Protein AF-A0A1R2B0T7-F1 (afdb_monomer_lite)

Structure (mmCIF, N/CA/C/O backbone):
data_AF-A0A1R2B0T7-F1
#
_entry.id   AF-A0A1R2B0T7-F1
#
loop_
_atom_site.group_PDB
_atom_site.id
_atom_site.type_symbol
_atom_site.label_atom_id
_atom_site.label_alt_id
_atom_site.label_comp_id
_atom_site.label_asym_id
_atom_site.label_entity_id
_atom_site.label_seq_id
_atom_site.pdbx_PDB_ins_code
_atom_site.Cartn_x
_atom_site.Cartn_y
_atom_site.Cartn_z
_atom_site.occupancy
_atom_site.B_iso_or_equiv
_atom_site.auth_seq_id
_atom_site.auth_comp_id
_atom_site.auth_asym_id
_atom_site.auth_atom_id
_atom_site.pdbx_PDB_model_num
ATOM 1 N N . MET A 1 1 ? -15.884 -32.327 24.398 1.00 43.50 1 MET A N 1
ATOM 2 C CA . MET A 1 1 ? -16.620 -33.342 23.608 1.00 43.50 1 MET A CA 1
ATOM 3 C C . MET A 1 1 ? -18.001 -33.661 24.183 1.00 43.50 1 MET A C 1
ATOM 5 O O . MET A 1 1 ? -18.956 -33.651 23.421 1.00 43.50 1 MET A O 1
ATOM 9 N N . GLU A 1 2 ? -18.164 -33.866 25.495 1.00 47.75 2 GLU A N 1
ATOM 10 C CA . GLU A 1 2 ? -19.485 -34.188 26.084 1.00 47.75 2 GLU A CA 1
ATOM 11 C C . GLU A 1 2 ? -20.527 -33.062 25.998 1.00 47.75 2 GLU A C 1
ATOM 13 O O . GLU A 1 2 ? -21.686 -33.320 25.684 1.00 47.75 2 GLU A O 1
ATOM 18 N N . LYS A 1 3 ? -20.112 -31.795 26.145 1.00 53.41 3 LYS A N 1
ATOM 19 C CA . LYS A 1 3 ? -21.004 -30.638 25.926 1.00 53.41 3 LYS A CA 1
ATOM 20 C C . LYS A 1 3 ? -21.532 -30.549 24.485 1.00 53.41 3 LYS A C 1
ATOM 22 O O . LYS A 1 3 ? -22.645 -30.084 24.274 1.00 53.41 3 LYS A O 1
ATOM 27 N N . LEU A 1 4 ? -20.767 -31.052 23.511 1.00 41.03 4 LEU A N 1
ATOM 28 C CA . LEU A 1 4 ? -21.155 -31.080 22.097 1.00 41.03 4 LEU A CA 1
ATOM 29 C C . LEU A 1 4 ? -22.198 -32.179 21.825 1.00 41.03 4 LEU A C 1
ATOM 31 O O . LEU A 1 4 ? -23.171 -31.940 21.121 1.00 41.03 4 LEU A O 1
ATOM 35 N N . LYS A 1 5 ? -22.052 -33.357 22.452 1.00 52.78 5 LYS A N 1
ATOM 36 C CA . LYS A 1 5 ? -23.050 -34.441 22.372 1.00 52.78 5 LYS A CA 1
ATOM 37 C C . LYS A 1 5 ? -24.369 -34.070 23.059 1.00 52.78 5 LYS A C 1
ATOM 39 O O . LYS A 1 5 ? -25.431 -34.369 22.527 1.00 52.78 5 LYS A O 1
ATOM 44 N N . SER A 1 6 ? -24.303 -33.373 24.196 1.00 57.03 6 SER A N 1
ATOM 45 C CA . SER A 1 6 ? -25.485 -32.869 24.914 1.00 57.03 6 SER A CA 1
ATOM 46 C C . SER A 1 6 ? -26.277 -31.839 24.094 1.00 57.03 6 SER A C 1
ATOM 48 O O . SER A 1 6 ? -27.506 -31.887 24.066 1.00 57.03 6 SER A O 1
ATOM 50 N N . PHE A 1 7 ? -25.578 -30.955 23.373 1.00 63.66 7 PHE A N 1
ATOM 51 C CA . PHE A 1 7 ? -26.200 -29.973 22.484 1.00 63.66 7 PHE A CA 1
ATOM 52 C C . PHE A 1 7 ? -26.881 -30.637 21.274 1.00 63.66 7 PHE A C 1
ATOM 54 O O . PHE A 1 7 ? -28.026 -30.320 20.966 1.00 63.66 7 PHE A O 1
ATOM 61 N N . ILE A 1 8 ? -26.226 -31.624 20.650 1.00 60.56 8 ILE A N 1
ATOM 62 C CA . ILE A 1 8 ? -26.782 -32.375 19.509 1.00 60.56 8 ILE A CA 1
ATOM 63 C C . ILE A 1 8 ? -27.989 -33.236 19.930 1.00 60.56 8 ILE A C 1
ATOM 65 O O . ILE A 1 8 ? -28.971 -33.312 19.196 1.00 60.56 8 ILE A O 1
ATOM 69 N N . GLY A 1 9 ? -27.963 -33.830 21.130 1.00 56.66 9 GLY A N 1
ATOM 70 C CA . GLY A 1 9 ? -29.071 -34.642 21.649 1.00 56.66 9 GLY A CA 1
ATOM 71 C C . GLY A 1 9 ? -30.348 -33.846 21.941 1.00 56.66 9 GLY A C 1
ATOM 72 O O . GLY A 1 9 ? -31.443 -34.343 21.695 1.00 56.66 9 GLY A O 1
ATOM 73 N N . LYS A 1 10 ? -30.225 -32.592 22.404 1.00 56.16 10 LYS A N 1
ATOM 74 C CA . LYS A 1 10 ? -31.383 -31.705 22.621 1.00 56.16 10 LYS A CA 1
ATOM 75 C C . LYS A 1 10 ? -32.049 -31.270 21.317 1.00 56.16 10 LYS A C 1
ATOM 77 O O . LYS A 1 10 ? -33.268 -31.216 21.263 1.00 56.16 10 LYS A O 1
ATOM 82 N N . ILE A 1 11 ? -31.263 -31.029 20.268 1.00 52.81 11 ILE A N 1
ATOM 83 C CA . ILE A 1 11 ? -31.788 -30.637 18.951 1.00 52.81 11 ILE A CA 1
ATOM 84 C C . ILE A 1 11 ? -32.603 -31.773 18.316 1.00 52.81 11 ILE A C 1
ATOM 86 O O . ILE A 1 11 ? -33.582 -31.508 17.630 1.00 52.81 11 ILE A O 1
ATOM 90 N N . PHE A 1 12 ? -32.234 -33.034 18.558 1.00 42.44 12 PHE A N 1
ATOM 91 C CA . PHE A 1 12 ? -32.913 -34.187 17.956 1.00 42.44 12 PHE A CA 1
ATOM 92 C C . PHE A 1 12 ? -34.218 -34.589 18.662 1.00 42.44 12 PHE A C 1
ATOM 94 O O . PHE A 1 12 ? -35.105 -35.149 18.022 1.00 42.44 12 PHE A O 1
ATOM 101 N N . LEU A 1 13 ? -34.347 -34.313 19.965 1.00 45.34 13 LEU A N 1
ATOM 102 C CA . LEU A 1 13 ? -35.525 -34.697 20.756 1.00 45.34 13 LEU A CA 1
ATOM 103 C C . LEU A 1 13 ? -36.725 -33.755 20.574 1.00 45.34 13 LEU A C 1
ATOM 105 O O . LEU A 1 13 ? -37.857 -34.207 20.717 1.00 45.34 13 LEU A O 1
ATOM 109 N N . ASP A 1 14 ? -36.507 -32.497 20.183 1.00 49.03 14 ASP A N 1
ATOM 110 C CA . ASP A 1 14 ? -37.601 -31.559 19.866 1.00 49.03 14 ASP A CA 1
ATOM 111 C C . ASP A 1 14 ? -38.293 -31.866 18.518 1.00 49.03 14 ASP A C 1
ATOM 113 O O . ASP A 1 14 ? -39.354 -31.319 18.226 1.00 49.03 14 ASP A O 1
ATOM 117 N N . TYR A 1 15 ? -37.733 -32.766 17.698 1.00 46.03 15 TYR A N 1
ATOM 118 C CA . TYR A 1 15 ? -38.240 -33.088 16.356 1.00 46.03 15 TYR A CA 1
ATOM 119 C C . TYR A 1 15 ? -39.232 -34.265 16.295 1.00 46.03 15 TYR A C 1
ATOM 121 O O . TYR A 1 15 ? -39.826 -34.486 15.240 1.00 46.03 15 TYR A O 1
ATOM 129 N N . THR A 1 16 ? -39.429 -35.041 17.369 1.00 38.50 16 THR A N 1
ATOM 130 C CA . THR A 1 16 ? -40.136 -36.342 17.291 1.00 38.50 16 THR A CA 1
ATOM 131 C C . THR A 1 16 ? -41.496 -36.423 17.993 1.00 38.50 16 THR A C 1
ATOM 133 O O . THR A 1 16 ? -42.073 -37.507 18.054 1.00 38.50 16 THR A O 1
ATOM 136 N N . SER A 1 17 ? -42.075 -35.314 18.463 1.00 35.09 17 SER A N 1
ATOM 137 C CA . SER A 1 17 ? -43.416 -35.317 19.078 1.00 35.09 17 SER A CA 1
ATOM 138 C C . SER A 1 17 ? -44.499 -34.765 18.135 1.00 35.09 17 SER A C 1
ATOM 140 O O . SER A 1 17 ? -44.446 -33.580 17.801 1.00 35.09 17 SER A O 1
ATOM 142 N N . PRO A 1 18 ? -45.525 -35.548 17.741 1.00 46.16 18 PRO A N 1
ATOM 143 C CA . PRO A 1 18 ? -46.623 -35.043 16.922 1.00 46.16 18 PRO A CA 1
ATOM 144 C C . PRO A 1 18 ? -47.841 -34.549 17.740 1.00 46.16 18 PRO A C 1
ATOM 146 O O . PRO A 1 18 ? -48.355 -35.267 18.595 1.00 46.16 18 PRO A O 1
ATOM 149 N N . ASN A 1 19 ? -48.363 -33.383 17.311 1.00 37.94 19 ASN A N 1
ATOM 150 C CA . ASN A 1 19 ? -49.727 -32.802 17.442 1.00 37.94 19 ASN A CA 1
ATOM 151 C C . ASN A 1 19 ? -50.174 -32.057 18.729 1.00 37.94 19 ASN A C 1
ATOM 153 O O . ASN A 1 19 ? -49.695 -32.387 19.809 1.00 37.94 19 ASN A O 1
ATOM 157 N N . PRO A 1 20 ? -51.189 -31.139 18.675 1.00 45.31 20 PRO A N 1
ATOM 158 C CA . PRO A 1 20 ? -51.889 -30.522 17.521 1.00 45.31 20 PRO A CA 1
ATOM 159 C C . PRO A 1 20 ? -52.071 -28.967 17.570 1.00 45.31 20 PRO A C 1
ATOM 161 O O . PRO A 1 20 ? -52.141 -28.346 18.624 1.00 45.31 20 PRO A O 1
ATOM 164 N N . ILE A 1 21 ? -52.219 -28.361 16.381 1.00 47.03 21 ILE A N 1
ATOM 165 C CA . ILE A 1 21 ? -52.961 -27.130 15.992 1.00 47.03 21 ILE A CA 1
ATOM 166 C C . ILE A 1 21 ? -53.070 -25.968 17.021 1.00 47.03 21 ILE A C 1
ATOM 168 O O . ILE A 1 21 ? -53.958 -25.940 17.876 1.00 47.03 21 ILE A O 1
ATOM 172 N N . ARG A 1 22 ? -52.294 -24.890 16.803 1.00 33.19 22 ARG A N 1
ATOM 173 C CA . ARG A 1 22 ? -52.591 -23.514 17.265 1.00 33.19 22 ARG A CA 1
ATOM 174 C C . ARG A 1 22 ? -52.208 -22.482 16.183 1.00 33.19 22 ARG A C 1
ATOM 176 O O . ARG A 1 22 ? -51.271 -22.697 15.431 1.00 33.19 22 ARG A O 1
ATOM 183 N N . LYS A 1 23 ? -53.013 -21.414 16.113 1.00 30.59 23 LYS A N 1
ATOM 184 C CA . LYS A 1 23 ? -53.144 -20.322 15.113 1.00 30.59 23 LYS A CA 1
ATOM 185 C C . LYS A 1 23 ? -51.835 -19.720 14.536 1.00 30.59 23 LYS A C 1
ATOM 187 O O . LYS A 1 23 ? -50.821 -19.737 15.224 1.00 30.59 23 LYS A O 1
ATOM 192 N N . PRO A 1 24 ? -51.875 -19.098 13.332 1.00 40.25 24 PRO A N 1
ATOM 193 C CA . PRO A 1 24 ? -50.693 -18.549 12.665 1.00 40.25 24 PRO A CA 1
ATOM 194 C C . PRO A 1 24 ? -50.242 -17.246 13.339 1.00 40.25 24 PRO A C 1
ATOM 196 O O . PRO A 1 24 ? -50.846 -16.192 13.151 1.00 40.25 24 PRO A O 1
ATOM 199 N N . GLN A 1 25 ? -49.183 -17.315 14.139 1.00 35.09 25 GLN A N 1
ATOM 200 C CA . GLN A 1 25 ? -48.447 -16.149 14.620 1.00 35.09 25 GLN A CA 1
ATOM 201 C C . GLN A 1 25 ? -46.953 -16.413 14.447 1.00 35.09 25 GLN A C 1
ATOM 203 O O . GLN A 1 25 ? -46.412 -17.293 15.104 1.00 35.09 25 GLN A O 1
ATOM 208 N N . ALA A 1 26 ? -46.353 -15.611 13.563 1.00 43.56 26 ALA A N 1
ATOM 209 C CA . ALA A 1 26 ? -44.927 -15.467 13.284 1.00 43.56 26 ALA A CA 1
ATOM 210 C C . ALA A 1 26 ? -44.194 -16.770 12.929 1.00 43.56 26 ALA A C 1
ATOM 212 O O . ALA A 1 26 ? -43.837 -17.564 13.796 1.00 43.56 26 ALA A O 1
ATOM 213 N N . GLU A 1 27 ? -43.918 -16.949 11.634 1.00 42.84 27 GLU A N 1
ATOM 214 C CA . GLU A 1 27 ? -42.888 -17.869 11.155 1.00 42.84 27 GLU A CA 1
ATOM 215 C C . GLU A 1 27 ? -41.623 -17.678 11.998 1.00 42.84 27 GLU A C 1
ATOM 217 O O . GLU A 1 27 ? -40.985 -16.625 12.001 1.00 42.84 27 GLU A O 1
ATOM 222 N N . ALA A 1 28 ? -41.305 -18.692 12.796 1.00 48.31 28 ALA A N 1
ATOM 223 C CA . ALA A 1 28 ? -40.046 -18.770 13.497 1.00 48.31 28 ALA A CA 1
ATOM 224 C C . ALA A 1 28 ? -38.957 -18.950 12.436 1.00 48.31 28 ALA A C 1
ATOM 226 O O . ALA A 1 28 ? -38.714 -20.071 11.988 1.00 48.31 28 ALA A O 1
ATOM 227 N N . ASP A 1 29 ? -38.336 -17.848 12.003 1.00 60.06 29 ASP A N 1
ATOM 228 C CA . ASP A 1 29 ? -37.161 -17.891 11.133 1.00 60.06 29 ASP A CA 1
ATOM 229 C C . ASP A 1 29 ? -36.179 -18.917 11.691 1.00 60.06 29 ASP A C 1
ATOM 231 O O . ASP A 1 29 ? -35.704 -18.780 12.827 1.00 60.06 29 ASP A O 1
ATOM 235 N N . SER A 1 30 ? -35.901 -19.965 10.913 1.00 73.62 30 SER A N 1
ATOM 236 C CA . SER A 1 30 ? -35.006 -21.027 11.361 1.00 73.62 30 SER A CA 1
ATOM 237 C C . SER A 1 30 ? -33.668 -20.421 11.825 1.00 73.62 30 SER A C 1
ATOM 239 O O . SER A 1 30 ? -33.177 -19.458 11.222 1.00 73.62 30 SER A O 1
ATOM 241 N N . PRO A 1 31 ? -33.036 -20.956 12.884 1.00 77.94 31 PRO A N 1
ATOM 242 C CA . PRO A 1 31 ? -31.785 -20.408 13.421 1.00 77.94 31 PRO A CA 1
ATOM 243 C C . PRO A 1 31 ? -30.666 -20.316 12.368 1.00 77.94 31 PRO A C 1
ATOM 245 O O . PRO A 1 31 ? -29.793 -19.456 12.462 1.00 77.94 31 PRO A O 1
ATOM 248 N N . ILE A 1 32 ? -30.730 -21.153 11.329 1.00 76.56 32 ILE A N 1
ATOM 249 C CA . ILE A 1 32 ? -29.817 -21.147 10.180 1.00 76.56 32 ILE A CA 1
ATOM 250 C C . ILE A 1 32 ? -30.000 -19.884 9.326 1.00 76.56 32 ILE A C 1
ATOM 252 O O . ILE A 1 32 ? -29.014 -19.250 8.949 1.00 76.56 32 ILE A O 1
ATOM 256 N N . ILE A 1 33 ? -31.247 -19.482 9.057 1.00 80.88 33 ILE A N 1
ATOM 257 C CA . ILE A 1 33 ? -31.552 -18.275 8.274 1.00 80.88 33 ILE A CA 1
ATOM 258 C C . ILE A 1 33 ? -31.014 -17.038 9.001 1.00 80.88 33 ILE A C 1
ATOM 260 O O . ILE A 1 33 ? -30.329 -16.219 8.388 1.00 80.88 33 ILE A O 1
ATOM 264 N N . ARG A 1 34 ? -31.211 -16.951 10.322 1.00 81.94 34 ARG A N 1
ATOM 265 C CA . ARG A 1 34 ? -30.685 -15.840 11.134 1.00 81.94 34 ARG A CA 1
ATOM 266 C C . ARG A 1 34 ? -29.161 -15.744 11.082 1.00 81.94 34 ARG A C 1
ATOM 268 O O . ARG A 1 34 ? -28.637 -14.661 10.842 1.00 81.94 34 ARG A O 1
ATOM 275 N N . LEU A 1 35 ? -28.464 -16.872 11.229 1.00 84.62 35 LEU A N 1
ATOM 276 C CA . LEU A 1 35 ? -27.002 -16.912 11.155 1.00 84.62 35 LEU A CA 1
ATOM 277 C C . LEU A 1 35 ? -26.486 -16.486 9.771 1.00 84.62 35 LEU A C 1
ATOM 279 O O . LEU A 1 35 ? -25.545 -15.701 9.673 1.00 84.62 35 LEU A O 1
ATOM 283 N N . SER A 1 36 ? -27.122 -16.962 8.695 1.00 86.75 36 SER A N 1
ATOM 284 C CA . SER A 1 36 ? -26.742 -16.583 7.327 1.00 86.75 36 SER A CA 1
ATOM 285 C C . SER A 1 36 ? -26.930 -15.084 7.061 1.00 86.75 36 SER A C 1
ATOM 287 O O . SER A 1 36 ? -26.050 -14.446 6.480 1.00 86.75 36 SER A O 1
ATOM 289 N N . SER A 1 37 ? -28.025 -14.500 7.559 1.00 88.75 37 SER A N 1
ATOM 290 C CA . SER A 1 37 ? -28.297 -13.064 7.466 1.00 88.75 37 SER A CA 1
ATOM 291 C C . SER A 1 37 ? -27.259 -12.238 8.227 1.00 88.75 37 SER A C 1
ATOM 293 O O . SER A 1 37 ? -26.832 -11.186 7.746 1.00 88.75 37 SER A O 1
ATOM 295 N N . GLU A 1 38 ? -26.837 -12.696 9.406 1.00 88.75 38 GLU A N 1
ATOM 296 C CA . GLU A 1 38 ? -25.817 -12.022 10.211 1.00 88.75 38 GLU A CA 1
ATOM 297 C C . GLU A 1 38 ? -24.452 -12.022 9.510 1.00 88.75 38 GLU A C 1
ATOM 299 O O . GLU A 1 38 ? -23.827 -10.967 9.389 1.00 88.75 38 GLU A O 1
ATOM 304 N N . ILE A 1 39 ? -24.028 -13.172 8.972 1.00 91.56 39 ILE A N 1
ATOM 305 C CA . ILE A 1 39 ? -22.771 -13.304 8.221 1.00 91.56 39 ILE A CA 1
ATOM 306 C C . ILE A 1 39 ? -22.785 -12.415 6.972 1.00 91.56 39 ILE A C 1
ATOM 308 O O . ILE A 1 39 ? -21.823 -11.691 6.722 1.00 91.56 39 ILE A O 1
ATOM 312 N N . TYR A 1 40 ? -23.879 -12.417 6.207 1.00 93.69 40 TYR A N 1
ATOM 313 C CA . TYR A 1 40 ? -23.994 -11.574 5.015 1.00 93.69 40 TYR A CA 1
ATOM 314 C C . TYR A 1 40 ? -23.937 -10.077 5.357 1.00 93.69 40 TYR A C 1
ATOM 316 O O . TYR A 1 40 ? -23.245 -9.301 4.690 1.00 93.69 40 TYR A O 1
ATOM 324 N N . THR A 1 41 ? -24.622 -9.672 6.431 1.00 93.75 41 THR A N 1
ATOM 325 C CA . THR A 1 41 ? -24.615 -8.284 6.915 1.00 93.75 41 THR A CA 1
ATOM 326 C C . THR A 1 41 ? -23.217 -7.866 7.359 1.00 93.75 41 THR A C 1
ATOM 328 O O . THR A 1 41 ? -22.752 -6.788 6.993 1.00 93.75 41 THR A O 1
ATOM 331 N N . LEU A 1 42 ? -22.526 -8.734 8.103 1.00 95.19 42 LEU A N 1
ATOM 332 C CA . LEU A 1 42 ? -21.141 -8.531 8.513 1.00 95.19 42 LEU A CA 1
ATOM 333 C C . LEU A 1 42 ? -20.229 -8.309 7.307 1.00 95.19 42 LEU A C 1
ATOM 335 O O . LEU A 1 42 ? -19.548 -7.289 7.260 1.00 95.19 42 LEU A O 1
ATOM 339 N N . ILE A 1 43 ? -20.225 -9.236 6.344 1.00 95.38 43 ILE A N 1
ATOM 340 C CA . ILE A 1 43 ? -19.345 -9.158 5.170 1.00 95.38 43 ILE A CA 1
ATOM 341 C C . ILE A 1 43 ? -19.623 -7.869 4.397 1.00 95.38 43 ILE A C 1
ATOM 343 O O . ILE A 1 43 ? -18.697 -7.138 4.065 1.00 95.38 43 ILE A O 1
ATOM 347 N N . THR A 1 44 ? -20.896 -7.536 4.177 1.00 95.25 44 THR A N 1
ATOM 348 C CA . THR A 1 44 ? -21.277 -6.320 3.446 1.00 95.25 44 THR A CA 1
ATOM 349 C C . THR A 1 44 ? -20.794 -5.048 4.149 1.00 95.25 44 THR A C 1
ATOM 351 O O . THR A 1 44 ? -20.290 -4.136 3.493 1.00 95.25 44 THR A O 1
ATOM 354 N N . LEU A 1 45 ? -20.945 -4.956 5.474 1.00 95.88 45 LEU A N 1
ATOM 355 C CA . LEU A 1 45 ? -20.497 -3.787 6.238 1.00 95.88 45 LEU A CA 1
ATOM 356 C C . LEU A 1 45 ? -18.969 -3.704 6.310 1.00 95.88 45 LEU A C 1
ATOM 358 O O . LEU A 1 45 ? -18.413 -2.624 6.125 1.00 95.88 45 LEU A O 1
ATOM 362 N N . LEU A 1 46 ? -18.299 -4.836 6.525 1.00 96.00 46 LEU A N 1
ATOM 363 C CA . LEU A 1 46 ? -16.843 -4.920 6.534 1.00 96.00 46 LEU A CA 1
ATOM 364 C C . LEU A 1 46 ? -16.257 -4.488 5.188 1.00 96.00 46 LEU A C 1
ATOM 366 O O . LEU A 1 46 ? -15.382 -3.629 5.157 1.00 96.00 46 LEU A O 1
ATOM 370 N N . GLU A 1 47 ? -16.765 -5.022 4.076 1.00 95.81 47 GLU A N 1
ATOM 371 C CA . GLU A 1 47 ? -16.286 -4.669 2.737 1.00 95.81 47 GLU A CA 1
ATOM 372 C C . GLU A 1 47 ? -16.497 -3.184 2.428 1.00 95.81 47 GLU A C 1
ATOM 374 O O . GLU A 1 47 ? -15.613 -2.552 1.856 1.00 95.81 47 GLU A O 1
ATOM 379 N N . LYS A 1 48 ? -17.607 -2.578 2.875 1.00 94.25 48 LYS A N 1
ATOM 380 C CA . LYS A 1 48 ? -17.796 -1.121 2.767 1.00 94.25 48 LYS A CA 1
ATOM 381 C C . LYS A 1 48 ? -16.711 -0.339 3.515 1.00 94.25 48 LYS A C 1
ATOM 383 O O . LYS A 1 48 ? -16.175 0.618 2.956 1.00 94.25 48 LYS A O 1
ATOM 388 N N . CYS A 1 49 ? -16.364 -0.744 4.740 1.00 94.00 49 CYS A N 1
ATOM 389 C CA . CYS A 1 49 ? -15.276 -0.126 5.507 1.00 94.00 49 CYS A CA 1
ATOM 390 C C . CYS A 1 49 ? -13.925 -0.283 4.804 1.00 94.00 49 CYS A C 1
ATOM 392 O O . CYS A 1 49 ? -13.217 0.703 4.600 1.00 94.00 49 CYS A O 1
ATOM 394 N N . LEU A 1 50 ? -13.579 -1.517 4.423 1.00 95.19 50 LEU A N 1
ATOM 395 C CA . LEU A 1 50 ? -12.295 -1.827 3.801 1.00 95.19 50 LEU A CA 1
ATOM 396 C C . LEU A 1 50 ? -12.138 -1.066 2.483 1.00 95.19 50 LEU A C 1
ATOM 398 O O . LEU A 1 50 ? -11.110 -0.429 2.276 1.00 95.19 50 LEU A O 1
ATOM 402 N N . MET A 1 51 ? -13.168 -1.046 1.631 1.00 94.56 51 MET A N 1
ATOM 403 C CA . MET A 1 51 ? -13.145 -0.326 0.354 1.00 94.56 51 MET A CA 1
ATOM 404 C C . MET A 1 51 ? -12.980 1.187 0.525 1.00 94.56 51 MET A C 1
ATOM 406 O O . MET A 1 51 ? -12.214 1.794 -0.224 1.00 94.56 51 MET A O 1
ATOM 410 N N . MET A 1 52 ? -13.641 1.793 1.518 1.00 94.50 52 MET A N 1
ATOM 411 C CA . MET A 1 52 ? -13.469 3.219 1.819 1.00 94.50 52 MET A CA 1
ATOM 412 C C . MET A 1 52 ? -12.007 3.539 2.153 1.00 94.50 52 MET A C 1
ATOM 414 O O . MET A 1 52 ? -11.402 4.410 1.526 1.00 94.50 52 MET A O 1
ATOM 418 N N . GLY A 1 53 ? -11.408 2.787 3.081 1.00 94.69 53 GLY A N 1
ATOM 419 C CA . GLY A 1 53 ? -10.002 2.962 3.447 1.00 94.69 53 GLY A CA 1
ATOM 420 C C . GLY A 1 53 ? -9.041 2.695 2.286 1.00 94.69 53 GLY A C 1
ATOM 421 O O . GLY A 1 53 ? -8.075 3.435 2.089 1.00 94.69 53 GLY A O 1
ATOM 422 N N . LEU A 1 54 ? -9.333 1.683 1.465 1.00 94.81 54 LEU A N 1
ATOM 423 C CA . LEU A 1 54 ? -8.530 1.315 0.299 1.00 94.81 54 LEU A CA 1
ATOM 424 C C . LEU A 1 54 ? -8.485 2.469 -0.715 1.00 94.81 54 LEU A C 1
ATOM 426 O O . LEU A 1 54 ? -7.399 2.864 -1.147 1.00 94.81 54 LEU A O 1
ATOM 430 N N . PHE A 1 55 ? -9.628 3.090 -1.027 1.00 95.38 55 PHE A N 1
ATOM 431 C CA . PHE A 1 55 ? -9.665 4.261 -1.905 1.00 95.38 55 PHE A CA 1
ATOM 432 C C . PHE A 1 55 ? -8.933 5.470 -1.319 1.00 95.38 55 PHE A C 1
ATOM 434 O O . PHE A 1 55 ? -8.190 6.138 -2.041 1.00 95.38 55 PHE A O 1
ATOM 441 N N . GLN A 1 56 ? -9.069 5.737 -0.019 1.00 95.00 56 GLN A N 1
ATOM 442 C CA . GLN A 1 56 ? -8.350 6.833 0.640 1.00 95.00 56 GLN A CA 1
ATOM 443 C C . GLN A 1 56 ? -6.826 6.651 0.547 1.00 95.00 56 GLN A C 1
ATOM 445 O O . GLN A 1 56 ? -6.102 7.595 0.211 1.00 95.00 56 GLN A O 1
ATOM 450 N N . CYS A 1 57 ? -6.336 5.429 0.765 1.00 96.00 57 CYS A N 1
ATOM 451 C CA . CYS A 1 57 ? -4.926 5.082 0.610 1.00 96.00 57 CYS A CA 1
ATOM 452 C C . CYS A 1 57 ? -4.450 5.161 -0.849 1.00 96.00 57 CYS A C 1
ATOM 454 O O . CYS A 1 57 ? -3.385 5.731 -1.103 1.00 96.00 57 CYS A O 1
ATOM 456 N N . ILE A 1 58 ? -5.242 4.682 -1.818 1.00 95.56 58 ILE A N 1
ATOM 457 C CA . ILE A 1 58 ? -4.936 4.841 -3.250 1.00 95.56 58 ILE A CA 1
ATOM 458 C C . ILE A 1 58 ? -4.840 6.324 -3.621 1.00 95.56 58 ILE A C 1
ATOM 460 O O . ILE A 1 58 ? -3.898 6.713 -4.310 1.00 95.56 58 ILE A O 1
ATOM 464 N N . ASN A 1 59 ? -5.757 7.172 -3.147 1.00 94.75 59 ASN A N 1
ATOM 465 C CA . ASN A 1 59 ? -5.688 8.608 -3.415 1.00 94.75 59 ASN A CA 1
ATOM 466 C C . ASN A 1 59 ? -4.387 9.226 -2.870 1.00 94.75 59 ASN A C 1
ATOM 468 O O . ASN A 1 59 ? -3.735 10.003 -3.565 1.00 94.75 59 ASN A O 1
ATOM 472 N N . SER A 1 60 ? -3.964 8.844 -1.662 1.00 94.19 60 SER A N 1
ATOM 473 C CA . SER A 1 60 ? -2.686 9.283 -1.085 1.00 94.19 60 SER A CA 1
ATOM 474 C C . SER A 1 60 ? -1.477 8.809 -1.904 1.00 94.19 60 SER A C 1
ATOM 476 O O . SER A 1 60 ? -0.559 9.590 -2.160 1.00 94.19 60 SER A O 1
ATOM 478 N N . LEU A 1 61 ? -1.492 7.567 -2.396 1.00 96.06 61 LEU A N 1
ATOM 479 C CA . LEU A 1 61 ? -0.444 7.034 -3.271 1.00 96.06 61 LEU A CA 1
ATOM 480 C C . LEU A 1 61 ? -0.371 7.781 -4.612 1.00 96.06 61 LEU A C 1
ATOM 482 O O . LEU A 1 61 ? 0.708 8.206 -5.031 1.00 96.06 61 LEU A O 1
ATOM 486 N N . LEU A 1 62 ? -1.515 7.992 -5.266 1.00 94.94 62 LEU A N 1
ATOM 487 C CA . LEU A 1 62 ? -1.597 8.730 -6.527 1.00 94.94 62 LEU A CA 1
ATOM 488 C C . LEU A 1 62 ? -1.233 10.209 -6.352 1.00 94.94 62 LEU A C 1
ATOM 490 O O . LEU A 1 62 ? -0.623 10.802 -7.240 1.00 94.94 62 LEU A O 1
ATOM 494 N N . TYR A 1 63 ? -1.534 10.808 -5.196 1.00 94.31 63 TYR A N 1
ATOM 495 C CA . TYR A 1 63 ? -1.047 12.144 -4.860 1.00 94.31 63 TYR A CA 1
ATOM 496 C C . TYR A 1 63 ? 0.487 12.193 -4.855 1.00 94.31 63 TYR A C 1
ATOM 498 O O . TYR A 1 63 ? 1.057 13.107 -5.452 1.00 94.31 63 TYR A O 1
ATOM 506 N N . ILE A 1 64 ? 1.162 11.215 -4.236 1.00 94.38 64 ILE A N 1
ATOM 507 C CA . ILE A 1 64 ? 2.635 11.159 -4.195 1.00 94.38 64 ILE A CA 1
ATOM 508 C C . ILE A 1 64 ? 3.233 10.999 -5.592 1.00 94.38 64 ILE A C 1
ATOM 510 O O . ILE A 1 64 ? 4.211 11.673 -5.905 1.00 94.38 64 ILE A O 1
ATOM 514 N N . LEU A 1 65 ? 2.651 10.130 -6.422 1.00 92.94 65 LEU A N 1
ATOM 515 C CA . LEU A 1 65 ? 3.165 9.839 -7.762 1.00 92.94 65 LEU A CA 1
ATOM 516 C C . LEU A 1 65 ? 2.903 10.978 -8.758 1.00 92.94 65 LEU A C 1
ATOM 518 O O . LEU A 1 65 ? 3.788 11.319 -9.539 1.00 92.94 65 LEU A O 1
ATOM 522 N N . CYS A 1 66 ? 1.706 11.571 -8.737 1.00 91.81 66 CYS A N 1
ATOM 523 C CA . CYS A 1 66 ? 1.272 12.507 -9.776 1.00 91.81 66 CYS A CA 1
ATOM 524 C C . CYS A 1 66 ? 1.304 13.969 -9.322 1.00 91.81 66 CYS A C 1
ATOM 526 O O . CYS A 1 66 ? 1.860 14.836 -9.991 1.00 91.81 66 CYS A O 1
ATOM 528 N N . VAL A 1 67 ? 0.692 14.269 -8.178 1.00 92.00 67 VAL A N 1
ATOM 529 C CA . VAL A 1 67 ? 0.399 15.656 -7.787 1.00 92.00 67 VAL A CA 1
ATOM 530 C C . VAL A 1 67 ? 1.576 16.297 -7.057 1.00 92.00 67 VAL A C 1
ATOM 532 O O . VAL A 1 67 ? 1.876 17.463 -7.295 1.00 92.00 67 VAL A O 1
ATOM 535 N N . MET A 1 68 ? 2.264 15.560 -6.184 1.00 92.50 68 MET A N 1
ATOM 536 C CA . MET A 1 68 ? 3.353 16.089 -5.358 1.00 92.50 68 MET A CA 1
ATOM 537 C C . MET A 1 68 ? 4.534 16.646 -6.183 1.00 92.50 68 MET A C 1
ATOM 539 O O . MET A 1 68 ? 4.982 17.756 -5.864 1.00 92.50 68 MET A O 1
ATOM 543 N N . PRO A 1 69 ? 5.010 15.986 -7.262 1.00 91.00 69 PRO A N 1
ATOM 544 C CA . PRO A 1 69 ? 6.059 16.550 -8.112 1.00 91.00 69 PRO A CA 1
ATOM 545 C C . PRO A 1 69 ? 5.611 17.845 -8.804 1.00 91.00 69 PRO A C 1
ATOM 547 O O . PRO A 1 69 ? 6.334 18.840 -8.767 1.00 91.00 69 PRO A O 1
ATOM 550 N N . ILE A 1 70 ? 4.383 17.882 -9.340 1.00 90.75 70 ILE A N 1
ATOM 551 C CA . ILE A 1 70 ? 3.806 19.087 -9.963 1.00 90.75 70 ILE A CA 1
ATOM 552 C C . ILE A 1 70 ? 3.669 20.218 -8.940 1.00 90.75 70 ILE A C 1
ATOM 554 O O . ILE A 1 70 ? 4.067 21.352 -9.199 1.00 90.75 70 ILE A O 1
ATOM 558 N N . LYS A 1 71 ? 3.146 19.919 -7.748 1.00 89.81 71 LYS A N 1
ATOM 559 C CA . LYS A 1 71 ? 2.989 20.893 -6.663 1.00 89.81 71 LYS A CA 1
ATOM 560 C C . LYS A 1 71 ? 4.334 21.483 -6.246 1.00 89.81 71 LYS A C 1
ATOM 562 O O . LYS A 1 71 ? 4.403 22.673 -5.975 1.00 89.81 71 LYS A O 1
ATOM 567 N N . THR A 1 72 ? 5.403 20.684 -6.256 1.00 90.94 72 THR A N 1
ATOM 568 C CA . THR A 1 72 ? 6.767 21.168 -5.980 1.00 90.94 72 THR A CA 1
ATOM 569 C C . THR A 1 72 ? 7.236 22.186 -7.018 1.00 90.94 72 THR A C 1
ATOM 571 O O . THR A 1 72 ? 7.905 23.144 -6.652 1.00 90.94 72 THR A O 1
ATOM 574 N N . LEU A 1 73 ? 6.872 22.004 -8.291 1.00 90.38 73 LEU A N 1
ATOM 575 C CA . LEU A 1 73 ? 7.229 22.925 -9.374 1.00 90.38 73 LEU A CA 1
ATOM 576 C C . LEU A 1 73 ? 6.428 24.236 -9.314 1.00 90.38 73 LEU A C 1
ATOM 578 O O . LEU A 1 73 ? 6.981 25.296 -9.582 1.00 90.38 73 LEU A O 1
ATOM 582 N N . ILE A 1 74 ? 5.139 24.170 -8.960 1.00 92.31 74 ILE A N 1
ATOM 583 C CA . ILE A 1 74 ? 4.232 25.333 -8.969 1.00 92.31 74 ILE A CA 1
ATOM 584 C C . ILE A 1 74 ? 4.303 26.135 -7.661 1.00 92.31 74 ILE A C 1
ATOM 586 O O . ILE A 1 74 ? 4.371 27.359 -7.683 1.00 92.31 74 ILE A O 1
ATOM 590 N N . SER A 1 75 ? 4.237 25.460 -6.511 1.00 89.69 75 SER A N 1
ATOM 591 C CA . SER A 1 75 ? 4.205 26.076 -5.177 1.00 89.69 75 SER A CA 1
ATOM 592 C C . SER A 1 75 ? 5.154 25.342 -4.213 1.00 89.69 75 SER A C 1
ATOM 594 O O . SER A 1 75 ? 4.723 24.565 -3.350 1.00 89.69 75 SER A O 1
ATOM 596 N N . PRO A 1 76 ? 6.476 25.570 -4.348 1.00 87.75 76 PRO A N 1
ATOM 597 C CA . PRO A 1 76 ? 7.483 24.884 -3.552 1.00 87.75 76 PRO A CA 1
ATOM 598 C C . PRO A 1 76 ? 7.381 25.273 -2.072 1.00 87.75 76 PRO A C 1
ATOM 600 O O . PRO A 1 76 ? 7.670 26.396 -1.669 1.00 87.75 76 PRO A O 1
ATOM 603 N N . SER A 1 77 ? 7.022 24.306 -1.234 1.00 88.81 77 SER A N 1
ATOM 604 C CA . SER A 1 77 ? 7.151 24.389 0.225 1.00 88.81 77 SER A CA 1
ATOM 605 C C . SER A 1 77 ? 8.257 23.453 0.699 1.00 88.81 77 SER A C 1
ATOM 607 O O . SER A 1 77 ? 8.481 22.409 0.086 1.00 88.81 77 SER A O 1
ATOM 609 N N . ARG A 1 78 ? 8.921 23.778 1.819 1.00 86.94 78 ARG A N 1
ATOM 610 C CA . ARG A 1 78 ? 10.027 22.964 2.372 1.00 86.94 78 ARG A CA 1
ATOM 611 C C . ARG A 1 78 ? 9.664 21.477 2.483 1.00 86.94 78 ARG A C 1
ATOM 613 O O . ARG A 1 78 ? 10.439 20.626 2.061 1.00 86.94 78 ARG A O 1
ATOM 620 N N . VAL A 1 79 ? 8.459 21.173 2.976 1.00 86.06 79 VAL A N 1
ATOM 621 C CA . VAL A 1 79 ? 7.943 19.798 3.094 1.00 86.06 79 VAL A CA 1
ATOM 622 C C . VAL A 1 79 ? 7.852 19.124 1.723 1.00 86.06 79 VAL A C 1
ATOM 624 O O . VAL A 1 79 ? 8.330 18.006 1.554 1.00 86.06 79 VAL A O 1
ATOM 627 N N . THR A 1 80 ? 7.244 19.793 0.740 1.00 87.94 80 THR A N 1
ATOM 628 C CA . THR A 1 80 ? 7.000 19.206 -0.587 1.00 87.94 80 THR A CA 1
ATOM 629 C C . THR A 1 80 ? 8.314 19.009 -1.345 1.00 87.94 80 THR A C 1
ATOM 631 O O . THR A 1 80 ? 8.517 17.947 -1.922 1.00 87.94 80 THR A O 1
ATOM 634 N N . ILE A 1 81 ? 9.253 19.960 -1.248 1.00 90.81 81 ILE A N 1
ATOM 635 C CA . ILE A 1 81 ? 10.599 19.834 -1.828 1.00 90.81 81 ILE A CA 1
ATOM 636 C C . ILE A 1 81 ? 11.317 18.612 -1.253 1.00 90.81 81 ILE A C 1
ATOM 638 O O . ILE A 1 81 ? 11.766 17.759 -2.013 1.00 90.81 81 ILE A O 1
ATOM 642 N N . PHE A 1 82 ? 11.397 18.488 0.077 1.00 91.38 82 PHE A N 1
ATOM 643 C CA . PHE A 1 82 ? 12.092 17.362 0.701 1.00 91.38 82 PHE A CA 1
ATOM 644 C C . PHE A 1 82 ? 11.458 16.017 0.343 1.00 91.38 82 PHE A C 1
ATOM 646 O O . PHE A 1 82 ? 12.181 15.089 -0.004 1.00 91.38 82 PHE A O 1
ATOM 653 N N . ARG A 1 83 ? 10.124 15.902 0.345 1.00 92.06 83 ARG A N 1
ATOM 654 C CA . ARG A 1 83 ? 9.450 14.645 -0.030 1.00 92.06 83 ARG A CA 1
ATOM 655 C C . ARG A 1 83 ? 9.679 14.274 -1.494 1.00 92.06 83 ARG A C 1
ATOM 657 O O . ARG A 1 83 ? 9.911 13.103 -1.780 1.00 92.06 83 ARG A O 1
ATOM 664 N N . THR A 1 84 ? 9.648 15.247 -2.402 1.00 92.69 84 THR A N 1
ATOM 665 C CA . THR A 1 84 ? 9.920 15.022 -3.829 1.00 92.69 84 THR A CA 1
ATOM 666 C C . THR A 1 84 ? 11.382 14.645 -4.068 1.00 92.69 84 THR A C 1
ATOM 668 O O . THR A 1 84 ? 11.650 13.709 -4.815 1.00 92.69 84 THR A O 1
ATOM 671 N N . LEU A 1 85 ? 12.332 15.290 -3.381 1.00 93.00 85 LEU A N 1
ATOM 672 C CA . LEU A 1 85 ? 13.746 14.905 -3.433 1.00 93.00 85 LEU A CA 1
ATOM 673 C C . LEU A 1 85 ? 13.963 13.480 -2.917 1.00 93.00 85 LEU A C 1
ATOM 675 O O . LEU A 1 85 ? 14.626 12.691 -3.584 1.00 93.00 85 LEU A O 1
ATOM 679 N N . ILE A 1 86 ? 13.371 13.128 -1.771 1.00 93.44 86 ILE A N 1
ATOM 680 C CA . ILE A 1 86 ? 13.444 11.769 -1.217 1.00 93.44 86 ILE A CA 1
ATOM 681 C C . ILE A 1 86 ? 12.866 10.754 -2.206 1.00 93.44 86 ILE A C 1
ATOM 683 O O . ILE A 1 86 ? 13.503 9.730 -2.440 1.00 93.44 86 ILE A O 1
ATOM 687 N N . LEU A 1 87 ? 11.707 11.041 -2.811 1.00 94.69 87 LEU A N 1
ATOM 688 C CA . LEU A 1 87 ? 11.073 10.166 -3.800 1.00 94.69 87 LEU A CA 1
ATOM 689 C C . LEU A 1 87 ? 12.045 9.822 -4.936 1.00 94.69 87 LEU A C 1
ATOM 691 O O . LEU A 1 87 ? 12.269 8.644 -5.205 1.00 94.69 87 LEU A O 1
ATOM 695 N N . PHE A 1 88 ? 12.657 10.824 -5.572 1.00 91.75 88 PHE A N 1
ATOM 696 C CA . PHE A 1 88 ? 13.568 10.587 -6.695 1.00 91.75 88 PHE A CA 1
ATOM 697 C C . PHE A 1 88 ? 14.897 9.951 -6.264 1.00 91.75 88 PHE A C 1
ATOM 699 O O . PHE A 1 88 ? 15.327 8.976 -6.883 1.00 91.75 88 PHE A O 1
ATOM 706 N N . LEU A 1 89 ? 15.525 10.444 -5.188 1.00 92.19 89 LEU A N 1
ATOM 707 C CA . LEU A 1 89 ? 16.811 9.928 -4.699 1.00 92.19 89 LEU A CA 1
ATOM 708 C C . LEU A 1 89 ? 16.708 8.466 -4.257 1.00 92.19 89 LEU A C 1
ATOM 710 O O . LEU A 1 89 ? 17.526 7.639 -4.661 1.00 92.19 89 LEU A O 1
ATOM 714 N N . VAL A 1 90 ? 15.690 8.132 -3.460 1.00 91.62 90 VAL A N 1
ATOM 715 C CA . VAL A 1 90 ? 15.496 6.763 -2.975 1.00 91.62 90 VAL A CA 1
ATOM 716 C C . VAL A 1 90 ? 15.097 5.842 -4.123 1.00 91.62 90 VAL A C 1
ATOM 718 O O . VAL A 1 90 ? 15.684 4.772 -4.248 1.00 91.62 90 VAL A O 1
ATOM 721 N N . SER A 1 91 ? 14.177 6.247 -5.006 1.00 90.06 91 SER A N 1
ATOM 722 C CA . SER A 1 91 ? 13.800 5.417 -6.166 1.00 90.06 91 SER A CA 1
ATOM 723 C C . SER A 1 91 ? 15.011 5.067 -7.035 1.00 90.06 91 SER A C 1
ATOM 725 O O . SER A 1 91 ? 15.167 3.915 -7.447 1.00 90.06 91 SER A O 1
ATOM 727 N N . PHE A 1 92 ? 15.906 6.033 -7.263 1.00 87.69 92 PHE A N 1
ATOM 728 C CA . PHE A 1 92 ? 17.144 5.819 -8.010 1.00 87.69 92 PHE A CA 1
ATOM 729 C C . PHE A 1 92 ? 18.092 4.841 -7.296 1.00 87.69 92 PHE A C 1
ATOM 731 O O . PHE A 1 92 ? 18.508 3.840 -7.880 1.00 87.69 92 PHE A O 1
ATOM 738 N N . GLN A 1 93 ? 18.386 5.072 -6.012 1.00 86.44 93 GLN A N 1
ATOM 739 C CA . GLN A 1 93 ? 19.287 4.214 -5.230 1.00 86.44 93 GLN A CA 1
ATOM 740 C C . GLN A 1 93 ? 18.779 2.775 -5.100 1.00 86.44 93 GLN A C 1
ATOM 742 O O . GLN A 1 93 ? 19.550 1.821 -5.227 1.00 86.44 93 GLN A O 1
ATOM 747 N N . VAL A 1 94 ? 17.481 2.612 -4.838 1.00 84.31 94 VAL A N 1
ATOM 748 C CA . VAL A 1 94 ? 16.850 1.303 -4.651 1.00 84.31 94 VAL A CA 1
ATOM 749 C C . VAL A 1 94 ? 16.886 0.505 -5.961 1.00 84.31 94 VAL A C 1
ATOM 751 O O . VAL A 1 94 ? 17.116 -0.705 -5.930 1.00 84.31 94 VAL A O 1
ATOM 754 N N . SER A 1 95 ? 16.741 1.173 -7.110 1.00 82.62 95 SER A N 1
ATOM 755 C CA . SER A 1 95 ? 16.863 0.536 -8.429 1.00 82.62 95 SER A CA 1
ATOM 756 C C . SER A 1 95 ? 18.282 0.026 -8.707 1.00 82.62 95 SER A C 1
ATOM 758 O O . SER A 1 95 ? 18.439 -1.047 -9.278 1.00 82.62 95 SER A O 1
ATOM 760 N N . TYR A 1 96 ? 19.315 0.743 -8.252 1.00 79.88 96 TYR A N 1
ATOM 761 C CA . TYR A 1 96 ? 20.716 0.366 -8.480 1.00 79.88 96 TYR A CA 1
ATOM 762 C C . TYR A 1 96 ? 21.212 -0.773 -7.569 1.00 79.88 96 TYR A C 1
ATOM 764 O O . TYR A 1 96 ? 21.981 -1.629 -7.995 1.00 79.88 96 TYR A O 1
ATOM 772 N N . MET A 1 97 ? 20.795 -0.792 -6.300 1.00 71.31 97 MET A N 1
ATOM 773 C CA . MET A 1 97 ? 21.408 -1.654 -5.275 1.00 71.31 97 MET A CA 1
ATOM 774 C C . MET A 1 97 ? 20.884 -3.096 -5.240 1.00 71.31 97 MET A C 1
ATOM 776 O O . MET A 1 97 ? 21.607 -3.998 -4.820 1.00 71.31 97 MET A O 1
ATOM 780 N N . MET A 1 98 ? 19.638 -3.346 -5.642 1.00 68.06 98 MET A N 1
ATOM 781 C CA . MET A 1 98 ? 19.030 -4.672 -5.508 1.00 68.06 98 MET A CA 1
ATOM 782 C C . MET A 1 98 ? 18.874 -5.367 -6.863 1.00 68.06 98 MET A C 1
ATOM 784 O O . MET A 1 98 ? 17.919 -5.117 -7.600 1.00 68.06 98 MET A O 1
ATOM 788 N N . SER A 1 99 ? 19.747 -6.338 -7.138 1.00 69.81 99 SER A N 1
ATOM 789 C CA . SER A 1 99 ? 19.569 -7.268 -8.254 1.00 69.81 99 SER A CA 1
ATOM 790 C C . SER A 1 99 ? 18.43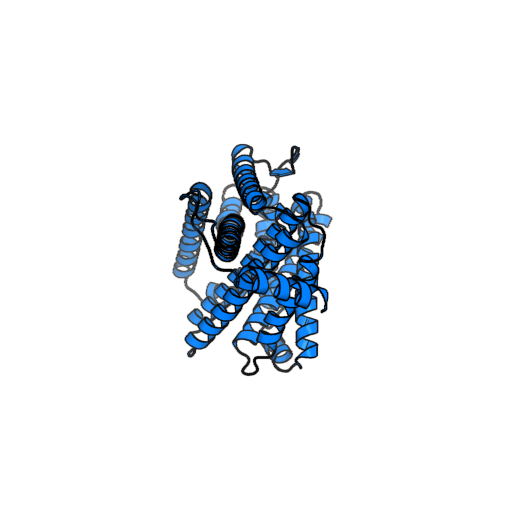8 -8.257 -7.949 1.00 69.81 99 SER A C 1
ATOM 792 O O . SER A 1 99 ? 18.639 -9.220 -7.203 1.00 69.81 99 SER A O 1
ATOM 794 N N . VAL A 1 100 ? 17.263 -8.038 -8.545 1.00 70.94 100 VAL A N 1
ATOM 795 C CA . VAL A 1 100 ? 16.083 -8.914 -8.402 1.00 70.94 100 VAL A CA 1
ATOM 796 C C . VAL A 1 100 ? 16.430 -10.370 -8.734 1.00 70.94 100 VAL A C 1
ATOM 798 O O . VAL A 1 100 ? 15.999 -11.277 -8.030 1.00 70.94 100 VAL A O 1
ATOM 801 N N . SER A 1 101 ? 17.289 -10.597 -9.732 1.00 74.50 101 SER A N 1
ATOM 802 C CA . SER A 1 101 ? 17.665 -11.936 -10.192 1.00 74.50 101 SER A CA 1
ATOM 803 C C . SER A 1 101 ? 18.344 -12.789 -9.118 1.00 74.50 101 SER A C 1
ATOM 805 O O . SER A 1 101 ? 17.997 -13.956 -8.976 1.00 74.50 101 SER A O 1
ATOM 807 N N . ARG A 1 102 ? 19.277 -12.230 -8.329 1.00 75.19 102 ARG A N 1
ATOM 808 C CA . ARG A 1 102 ? 19.969 -12.999 -7.271 1.00 75.19 102 ARG A CA 1
ATOM 809 C C . ARG A 1 102 ? 18.996 -13.412 -6.176 1.00 75.19 102 ARG A C 1
ATOM 811 O O . ARG A 1 102 ? 18.857 -14.592 -5.894 1.00 75.19 102 ARG A O 1
ATOM 818 N N . LEU A 1 103 ? 18.243 -12.439 -5.665 1.00 75.38 103 LEU A N 1
ATOM 819 C CA . LEU A 1 103 ? 17.244 -12.661 -4.626 1.00 75.38 103 LEU A CA 1
ATOM 820 C C . LEU A 1 103 ? 16.185 -13.688 -5.058 1.00 75.38 103 LEU A C 1
ATOM 822 O O . LEU A 1 103 ? 15.788 -14.542 -4.271 1.00 75.38 103 LEU A O 1
ATOM 826 N N . TYR A 1 104 ? 15.749 -13.623 -6.318 1.00 77.00 104 TYR A N 1
ATOM 827 C CA . TYR A 1 104 ? 14.811 -14.580 -6.893 1.00 77.00 104 TYR A CA 1
ATOM 828 C C . TYR A 1 104 ? 15.369 -16.011 -6.879 1.00 77.00 104 TYR A C 1
ATOM 830 O O . TYR A 1 104 ? 14.678 -16.932 -6.444 1.00 77.00 104 TYR A O 1
ATOM 838 N N . HIS A 1 105 ? 16.612 -16.202 -7.333 1.00 79.62 105 HIS A N 1
ATOM 839 C CA . HIS A 1 105 ? 17.263 -17.514 -7.335 1.00 79.62 105 HIS A CA 1
ATOM 840 C C . HIS A 1 105 ? 17.492 -18.043 -5.917 1.00 79.62 105 HIS A C 1
ATOM 842 O O . HIS A 1 105 ? 17.126 -19.185 -5.636 1.00 79.62 105 HIS A O 1
ATOM 848 N N . ASP A 1 106 ? 17.981 -17.191 -5.013 1.00 78.19 106 ASP A N 1
ATOM 849 C CA . ASP A 1 106 ? 18.245 -17.558 -3.622 1.00 78.19 106 ASP A CA 1
ATOM 850 C C . ASP A 1 106 ? 16.969 -18.043 -2.921 1.00 78.19 106 ASP A C 1
ATOM 852 O O . ASP A 1 106 ? 16.990 -19.076 -2.252 1.00 78.19 106 ASP A O 1
ATOM 856 N N . LEU A 1 107 ? 15.846 -17.332 -3.102 1.00 78.56 107 LEU A N 1
ATOM 857 C CA . LEU A 1 107 ? 14.551 -17.673 -2.502 1.00 78.56 107 LEU A CA 1
ATOM 858 C C . LEU A 1 107 ? 13.912 -18.917 -3.126 1.00 78.56 107 LEU A C 1
ATOM 860 O O . LEU A 1 107 ? 13.289 -19.704 -2.414 1.00 78.56 107 LEU A O 1
ATOM 864 N N . LYS A 1 108 ? 14.045 -19.103 -4.444 1.00 79.06 108 LYS A N 1
ATOM 865 C CA . LYS A 1 108 ? 13.417 -20.215 -5.175 1.00 79.06 108 LYS A CA 1
ATOM 866 C C . LYS A 1 108 ? 13.939 -21.585 -4.731 1.00 79.06 108 LYS A C 1
ATOM 868 O O . LYS A 1 108 ? 13.208 -22.573 -4.815 1.00 79.06 108 LYS A O 1
ATOM 873 N N . GLU A 1 109 ? 15.190 -21.650 -4.290 1.00 78.12 109 GLU A N 1
ATOM 874 C CA . GLU A 1 109 ? 15.881 -22.903 -3.964 1.00 78.12 109 GLU A CA 1
ATOM 875 C C . GLU A 1 109 ? 15.835 -23.273 -2.476 1.00 78.12 109 GLU A C 1
ATOM 877 O O . GLU A 1 109 ? 16.272 -24.357 -2.099 1.00 78.12 109 GLU A O 1
ATOM 882 N N . GLN A 1 110 ? 15.276 -22.413 -1.623 1.00 83.06 110 GLN A N 1
ATOM 883 C CA . GLN A 1 110 ? 15.175 -22.684 -0.192 1.00 83.06 110 GLN A CA 1
ATOM 884 C C . GLN A 1 110 ? 14.053 -23.690 0.152 1.00 83.06 110 GLN A C 1
ATOM 886 O O . GLN A 1 110 ? 13.034 -23.819 -0.532 1.00 83.06 110 GLN A O 1
ATOM 891 N N . ASP A 1 111 ? 14.220 -24.377 1.284 1.00 84.31 111 ASP A N 1
ATOM 892 C CA . ASP A 1 111 ? 13.242 -25.331 1.818 1.00 84.31 111 ASP A CA 1
ATOM 893 C C . ASP A 1 111 ? 12.019 -24.648 2.454 1.00 84.31 111 ASP A C 1
ATOM 895 O O . ASP A 1 111 ? 12.100 -23.524 2.955 1.00 84.31 111 ASP A O 1
ATOM 899 N N . PHE A 1 112 ? 10.895 -25.375 2.538 1.00 81.88 112 PHE A N 1
ATOM 900 C CA . PHE A 1 112 ? 9.615 -24.874 3.068 1.00 81.88 112 PHE A CA 1
ATOM 901 C C . PHE A 1 112 ? 9.735 -24.184 4.439 1.00 81.88 112 PHE A C 1
ATOM 903 O O . PHE A 1 112 ? 9.215 -23.085 4.624 1.00 81.88 112 PHE A O 1
ATOM 910 N N . LEU A 1 113 ? 10.450 -24.791 5.396 1.00 81.69 113 LEU A N 1
ATOM 911 C CA . LEU A 1 113 ? 10.610 -24.225 6.743 1.00 81.69 113 LEU A CA 1
ATOM 912 C C . LEU A 1 113 ? 11.378 -22.896 6.734 1.00 81.69 113 LEU A C 1
ATOM 914 O O . LEU A 1 113 ? 11.002 -21.968 7.451 1.00 81.69 113 LEU A O 1
ATOM 918 N N . LYS A 1 114 ? 12.425 -22.787 5.905 1.00 83.75 114 LYS A N 1
ATOM 919 C CA . LYS A 1 114 ? 13.208 -21.553 5.760 1.00 83.75 114 LYS A CA 1
ATOM 920 C C . LYS A 1 114 ? 12.373 -20.457 5.100 1.00 83.75 114 LYS A C 1
ATOM 922 O O . LYS A 1 114 ? 12.357 -19.341 5.608 1.00 83.75 114 LYS A O 1
ATOM 927 N N . LEU A 1 115 ? 11.628 -20.786 4.038 1.00 83.31 115 LEU A N 1
ATOM 928 C CA . LEU A 1 115 ? 10.685 -19.858 3.394 1.00 83.31 115 LEU A CA 1
ATOM 929 C C . LEU A 1 115 ? 9.654 -19.322 4.383 1.00 83.31 115 LEU A C 1
ATOM 931 O O . LEU A 1 115 ? 9.431 -18.117 4.435 1.00 83.31 115 LEU A O 1
ATOM 935 N N . ASN A 1 116 ? 9.050 -20.208 5.180 1.00 84.31 116 ASN A N 1
ATOM 936 C CA . ASN A 1 116 ? 8.060 -19.817 6.177 1.00 84.31 116 ASN A CA 1
ATOM 937 C C . ASN A 1 116 ? 8.640 -18.830 7.194 1.00 84.31 116 ASN A C 1
ATOM 939 O O . ASN A 1 116 ? 8.026 -17.812 7.502 1.00 84.31 116 ASN A O 1
ATOM 943 N N . PHE A 1 117 ? 9.846 -19.100 7.693 1.00 84.38 117 PHE A N 1
ATOM 944 C CA . PHE A 1 117 ? 10.517 -18.187 8.611 1.00 84.38 117 PHE A CA 1
ATOM 945 C C . PHE A 1 117 ? 10.796 -16.822 7.965 1.00 84.38 117 PHE A C 1
ATOM 947 O O . PHE A 1 117 ? 10.443 -15.796 8.542 1.00 84.38 117 PHE A O 1
ATOM 954 N N . VAL A 1 118 ? 11.353 -16.804 6.749 1.00 84.12 118 VAL A N 1
ATOM 955 C CA . VAL A 1 118 ? 11.649 -15.566 6.010 1.00 84.12 118 VAL A CA 1
ATOM 956 C C . VAL A 1 118 ? 10.380 -14.752 5.751 1.00 84.12 118 VAL A C 1
ATOM 958 O O . VAL A 1 118 ? 10.369 -13.554 6.020 1.00 84.12 118 VAL A O 1
ATOM 961 N N . TYR A 1 119 ? 9.298 -15.387 5.294 1.00 86.00 119 TYR A N 1
ATOM 962 C CA . TYR A 1 119 ? 8.027 -14.706 5.040 1.00 86.00 119 TYR A CA 1
ATOM 963 C C . TYR A 1 119 ? 7.452 -14.070 6.312 1.00 86.00 119 TYR A C 1
ATOM 965 O O . TYR A 1 119 ? 7.083 -12.897 6.315 1.00 86.00 119 TYR A O 1
ATOM 973 N N . ASN A 1 120 ? 7.456 -14.804 7.428 1.00 86.56 120 ASN A N 1
ATOM 974 C CA . ASN A 1 120 ? 6.974 -14.268 8.700 1.00 86.56 120 ASN A CA 1
ATOM 975 C C . ASN A 1 120 ? 7.858 -13.114 9.213 1.00 86.56 120 ASN A C 1
ATOM 977 O O . ASN A 1 120 ? 7.338 -12.144 9.759 1.00 86.56 120 ASN A O 1
ATOM 981 N N . MET A 1 121 ? 9.181 -13.167 9.006 1.00 87.50 121 MET A N 1
ATOM 982 C CA . MET A 1 121 ? 10.071 -12.046 9.339 1.00 87.50 121 MET A CA 1
ATOM 983 C C . MET A 1 121 ? 9.798 -10.806 8.486 1.00 87.50 121 MET A C 1
ATOM 985 O O . MET A 1 121 ? 9.877 -9.695 9.008 1.00 87.50 121 MET A O 1
ATOM 989 N N . ILE A 1 122 ? 9.462 -10.982 7.204 1.00 89.06 122 ILE A N 1
ATOM 990 C CA . ILE A 1 122 ? 9.044 -9.882 6.329 1.00 89.06 122 ILE A CA 1
ATOM 991 C C . ILE A 1 122 ? 7.786 -9.224 6.914 1.00 89.06 122 ILE A C 1
ATOM 993 O O . ILE A 1 122 ? 7.800 -8.018 7.137 1.00 89.06 122 ILE A O 1
ATOM 997 N N . GLY A 1 123 ? 6.761 -9.997 7.283 1.00 87.94 123 GLY A N 1
ATOM 998 C CA . GLY A 1 123 ? 5.547 -9.442 7.901 1.00 87.94 123 GLY A CA 1
ATOM 999 C C . GLY A 1 123 ? 5.818 -8.646 9.188 1.00 87.94 123 GLY A C 1
ATOM 1000 O O . GLY A 1 123 ? 5.308 -7.542 9.366 1.00 87.94 123 GLY A O 1
ATOM 1001 N N . VAL A 1 124 ? 6.685 -9.154 10.072 1.00 90.00 124 VAL A N 1
ATOM 1002 C CA . VAL A 1 124 ? 7.071 -8.434 11.302 1.00 90.00 124 VAL A CA 1
ATOM 1003 C C . VAL A 1 124 ? 7.846 -7.151 10.987 1.00 90.00 124 VAL A C 1
ATOM 1005 O O . VAL A 1 124 ? 7.603 -6.114 11.608 1.00 90.00 124 VAL A O 1
ATOM 1008 N N . ALA A 1 125 ? 8.778 -7.203 10.033 1.00 93.38 125 ALA A N 1
ATOM 1009 C CA . ALA A 1 125 ? 9.556 -6.038 9.627 1.00 93.38 125 ALA A CA 1
ATOM 1010 C C . ALA A 1 125 ? 8.662 -4.932 9.048 1.00 93.38 125 ALA A C 1
ATOM 1012 O O . ALA A 1 125 ? 8.862 -3.768 9.400 1.00 93.38 125 ALA A O 1
ATOM 1013 N N . ASP A 1 126 ? 7.659 -5.284 8.239 1.00 93.44 126 ASP A N 1
ATOM 1014 C CA . ASP A 1 126 ? 6.703 -4.323 7.679 1.00 93.44 126 ASP A CA 1
ATOM 1015 C C . ASP A 1 126 ? 5.951 -3.581 8.791 1.00 93.44 126 ASP A C 1
ATOM 1017 O O . ASP A 1 126 ? 5.954 -2.351 8.845 1.00 93.44 126 ASP A O 1
ATOM 1021 N N . GLN A 1 127 ? 5.409 -4.313 9.771 1.00 91.38 127 GLN A N 1
ATOM 1022 C CA . GLN A 1 127 ? 4.686 -3.714 10.898 1.00 91.38 127 GLN A CA 1
ATOM 1023 C C . GLN A 1 127 ? 5.560 -2.763 11.730 1.00 91.38 127 GLN A C 1
ATOM 1025 O O . GLN A 1 127 ? 5.093 -1.702 12.161 1.00 91.38 127 GLN A O 1
ATOM 1030 N N . LEU A 1 128 ? 6.837 -3.103 11.933 1.00 93.44 128 LEU A N 1
ATOM 1031 C CA . LEU A 1 128 ? 7.793 -2.238 12.630 1.00 93.44 128 LEU A CA 1
ATOM 1032 C C . LEU A 1 128 ? 8.117 -0.975 11.822 1.00 93.44 128 LEU A C 1
ATOM 1034 O O . LEU A 1 128 ? 8.135 0.126 12.380 1.00 93.44 128 LEU A O 1
ATOM 1038 N N . LEU A 1 129 ? 8.337 -1.116 10.513 1.00 95.38 129 LEU A N 1
ATOM 1039 C CA . LEU A 1 129 ? 8.615 0.004 9.614 1.00 95.38 129 LEU A CA 1
ATOM 1040 C C . LEU A 1 129 ? 7.404 0.937 9.495 1.00 95.38 129 LEU A C 1
ATOM 1042 O O . LEU A 1 129 ? 7.568 2.154 9.568 1.00 95.38 129 LEU A O 1
ATOM 1046 N N . MET A 1 130 ? 6.188 0.395 9.407 1.00 92.94 130 MET A N 1
ATOM 1047 C CA . MET A 1 130 ? 4.946 1.169 9.438 1.00 92.94 130 MET A CA 1
ATOM 1048 C C . MET A 1 130 ? 4.772 1.937 10.754 1.00 92.94 130 MET A C 1
ATOM 1050 O O . MET A 1 130 ? 4.414 3.113 10.737 1.00 92.94 130 MET A O 1
ATOM 1054 N N . ALA A 1 131 ? 5.056 1.325 11.905 1.00 90.81 131 ALA A N 1
ATOM 1055 C CA . ALA A 1 131 ? 4.969 2.023 13.188 1.00 90.81 131 ALA A CA 1
ATOM 1056 C C . ALA A 1 131 ? 6.009 3.155 13.300 1.00 90.81 131 ALA A C 1
ATOM 1058 O O . ALA A 1 131 ? 5.686 4.274 13.704 1.00 90.81 131 ALA A O 1
ATOM 1059 N N . PHE A 1 132 ? 7.256 2.891 12.901 1.00 93.19 132 PHE A N 1
ATOM 1060 C CA . PHE A 1 132 ? 8.337 3.876 12.952 1.00 93.19 132 PHE A CA 1
ATOM 1061 C C . PHE A 1 132 ? 8.121 5.036 11.966 1.00 93.19 132 PHE A C 1
ATOM 1063 O O . PHE A 1 132 ? 8.319 6.207 12.306 1.00 93.19 132 PHE A O 1
ATOM 1070 N N . GLY A 1 133 ? 7.630 4.724 10.767 1.00 91.50 133 GLY A N 1
ATOM 1071 C CA . GLY A 1 133 ? 7.415 5.682 9.693 1.00 91.50 133 GLY A CA 1
ATOM 1072 C C . GLY A 1 133 ? 6.462 6.819 10.027 1.00 91.50 133 GLY A C 1
ATOM 1073 O O . GLY A 1 133 ? 6.663 7.937 9.551 1.00 91.50 133 GLY A O 1
ATOM 1074 N N . GLN A 1 134 ? 5.461 6.573 10.879 1.00 88.62 134 GLN A N 1
ATOM 1075 C CA . GLN A 1 134 ? 4.500 7.604 11.281 1.00 88.62 134 GLN A CA 1
ATOM 1076 C C . GLN A 1 134 ? 5.210 8.787 11.933 1.00 88.62 134 GLN A C 1
ATOM 1078 O O . GLN A 1 134 ? 4.886 9.943 11.654 1.00 88.62 134 GLN A O 1
ATOM 1083 N N . LYS A 1 135 ? 6.210 8.495 12.771 1.00 89.25 135 LYS A N 1
ATOM 1084 C CA . LYS A 1 135 ? 7.014 9.512 13.442 1.00 89.25 135 LYS A CA 1
ATOM 1085 C C . LYS A 1 135 ? 7.917 10.233 12.444 1.00 89.25 135 LYS A C 1
ATOM 1087 O O . LYS A 1 135 ? 7.877 11.459 12.397 1.00 89.25 135 LYS A O 1
ATOM 1092 N N . CYS A 1 136 ? 8.649 9.493 11.607 1.00 91.06 136 CYS A N 1
ATOM 1093 C CA . CYS A 1 136 ? 9.552 10.070 10.603 1.00 91.06 136 CYS A CA 1
ATOM 1094 C C . CYS A 1 136 ? 8.832 11.056 9.674 1.00 91.06 136 CYS A C 1
ATOM 1096 O O . CYS A 1 136 ? 9.274 12.192 9.511 1.00 91.06 136 CYS A O 1
ATOM 1098 N N . MET A 1 137 ? 7.679 10.660 9.126 1.00 88.31 137 MET A N 1
ATOM 1099 C CA . MET A 1 137 ? 6.929 11.498 8.187 1.00 88.31 137 MET A CA 1
ATOM 1100 C C . MET A 1 137 ? 6.415 12.798 8.821 1.00 88.31 137 MET A C 1
ATOM 1102 O O . MET A 1 137 ? 6.351 13.814 8.130 1.00 88.31 137 MET A O 1
ATOM 1106 N N . LYS A 1 138 ? 6.076 12.790 10.120 1.00 85.75 138 LYS A N 1
ATOM 1107 C CA . LYS A 1 138 ? 5.603 13.982 10.848 1.00 85.75 138 LYS A CA 1
ATOM 1108 C C . LYS A 1 138 ? 6.741 14.935 11.226 1.00 85.75 138 LYS A C 1
ATOM 1110 O O . LYS A 1 138 ? 6.550 16.146 11.186 1.00 85.75 138 LYS A O 1
ATOM 1115 N N . THR A 1 139 ? 7.919 14.419 11.581 1.00 87.31 139 THR A N 1
ATOM 1116 C CA . THR A 1 139 ? 9.026 15.229 12.133 1.00 87.31 139 THR A CA 1
ATOM 1117 C C . THR A 1 139 ? 10.110 15.598 11.119 1.00 87.31 139 THR A C 1
ATOM 1119 O O . THR A 1 139 ? 11.085 16.260 11.481 1.00 87.31 139 THR A O 1
ATOM 1122 N N . MET A 1 140 ? 9.965 15.185 9.856 1.00 85.88 140 MET A N 1
ATOM 1123 C CA . MET A 1 140 ? 10.975 15.342 8.801 1.00 85.88 140 MET A CA 1
ATOM 1124 C C . MET A 1 140 ? 11.465 16.789 8.618 1.00 85.88 140 MET A C 1
ATOM 1126 O O . MET A 1 140 ? 12.640 17.002 8.341 1.00 85.88 140 MET A O 1
ATOM 1130 N N . THR A 1 141 ? 10.594 17.793 8.763 1.00 85.31 141 THR A N 1
ATOM 1131 C CA . THR A 1 141 ? 10.967 19.207 8.568 1.00 85.31 141 THR A CA 1
ATOM 1132 C C . THR A 1 141 ? 11.496 19.904 9.815 1.00 85.31 141 THR A C 1
ATOM 1134 O O . THR A 1 141 ? 11.878 21.068 9.726 1.00 85.31 141 THR A O 1
ATOM 1137 N N . SER A 1 142 ? 11.499 19.236 10.970 1.00 87.00 142 SER A N 1
ATOM 1138 C CA . SER A 1 142 ? 11.867 19.868 12.241 1.00 87.00 142 SER A CA 1
ATOM 1139 C C . SER A 1 142 ? 13.379 20.061 12.393 1.00 87.00 142 SER A C 1
ATOM 1141 O O . SER A 1 142 ? 13.802 21.058 12.966 1.00 87.00 142 SER A O 1
ATOM 1143 N N . SER A 1 143 ? 14.198 19.132 11.890 1.00 90.62 143 SER A N 1
ATOM 1144 C CA . SER A 1 143 ? 15.664 19.198 11.971 1.00 90.62 143 SER A CA 1
ATOM 1145 C C . SER A 1 143 ? 16.329 18.447 10.813 1.00 90.62 143 SER A C 1
ATOM 1147 O O . SER A 1 143 ? 15.718 17.573 10.194 1.00 90.62 143 SER A O 1
ATOM 1149 N N . LEU A 1 144 ? 17.599 18.761 10.531 1.00 90.81 144 LEU A N 1
ATOM 1150 C CA . LEU A 1 144 ? 18.399 18.028 9.539 1.00 90.81 144 LEU A CA 1
ATOM 1151 C C . LEU A 1 144 ? 18.613 16.563 9.944 1.00 90.81 144 LEU A C 1
ATOM 1153 O O . LEU A 1 144 ? 18.566 15.680 9.093 1.00 90.81 144 LEU A O 1
ATOM 1157 N N . GLU A 1 145 ? 18.780 16.293 11.239 1.00 93.56 145 GLU A N 1
ATOM 1158 C CA . GLU A 1 145 ? 18.880 14.929 11.770 1.00 93.56 145 GLU A CA 1
ATOM 1159 C C . GLU A 1 145 ? 17.615 14.121 11.461 1.00 93.56 145 GLU A C 1
ATOM 1161 O O . GLU A 1 145 ? 17.696 13.010 10.936 1.00 93.56 145 GLU A O 1
ATOM 1166 N N . ASN A 1 146 ? 16.434 14.708 11.687 1.00 92.56 146 ASN A N 1
ATOM 1167 C CA . ASN A 1 146 ? 15.163 14.063 11.366 1.00 92.56 146 ASN A CA 1
ATOM 1168 C C . ASN A 1 146 ? 15.001 13.827 9.861 1.00 92.56 146 ASN A C 1
ATOM 1170 O O . ASN A 1 146 ? 14.429 12.809 9.463 1.00 92.56 146 ASN A O 1
ATOM 1174 N N . LEU A 1 147 ? 15.507 14.735 9.021 1.00 92.44 147 LEU A N 1
ATOM 1175 C CA . LEU A 1 147 ? 15.518 14.549 7.573 1.00 92.44 147 LEU A CA 1
ATOM 1176 C C . LEU A 1 147 ? 16.394 13.352 7.175 1.00 92.44 147 LEU A C 1
ATOM 1178 O O . LEU A 1 147 ? 15.934 12.503 6.415 1.00 92.44 147 LEU A O 1
ATOM 1182 N N . ILE A 1 148 ? 17.606 13.232 7.729 1.00 94.06 148 ILE A N 1
ATOM 1183 C CA . ILE A 1 148 ? 18.515 12.101 7.471 1.00 94.06 148 ILE A CA 1
ATOM 1184 C C . ILE A 1 148 ? 17.882 10.780 7.925 1.00 94.06 148 ILE A C 1
ATOM 1186 O O . ILE A 1 148 ? 17.851 9.818 7.158 1.00 94.06 148 ILE A O 1
ATOM 1190 N N . ILE A 1 149 ? 17.311 10.743 9.134 1.00 95.44 149 ILE A N 1
ATOM 1191 C CA . ILE A 1 149 ? 16.594 9.565 9.647 1.00 95.44 149 ILE A CA 1
ATOM 1192 C C . ILE A 1 149 ? 15.445 9.189 8.705 1.00 95.44 149 ILE A C 1
ATOM 1194 O O . ILE A 1 149 ? 15.254 8.012 8.406 1.00 95.44 149 ILE A O 1
ATOM 1198 N N . THR A 1 150 ? 14.706 10.177 8.194 1.00 94.94 150 THR A N 1
ATOM 1199 C CA . THR A 1 150 ? 13.598 9.942 7.258 1.00 94.94 150 THR A CA 1
ATOM 1200 C C . THR A 1 150 ? 14.090 9.386 5.923 1.00 94.94 150 THR A C 1
ATOM 1202 O O . THR A 1 150 ? 13.474 8.462 5.402 1.00 94.94 150 THR A O 1
ATOM 1205 N N . VAL A 1 151 ? 15.208 9.884 5.383 1.00 95.31 151 VAL A N 1
ATOM 1206 C CA . VAL A 1 151 ? 15.824 9.346 4.155 1.00 95.31 151 VAL A CA 1
ATOM 1207 C C . VAL A 1 151 ? 16.204 7.876 4.343 1.00 95.31 151 VAL A C 1
ATOM 1209 O O . VAL A 1 151 ? 15.810 7.039 3.531 1.00 95.31 151 VAL A O 1
ATOM 1212 N N . ILE A 1 152 ? 16.912 7.549 5.432 1.00 95.00 152 ILE A N 1
ATOM 1213 C CA . ILE A 1 152 ? 17.329 6.173 5.749 1.00 95.00 152 ILE A CA 1
ATOM 1214 C C . ILE A 1 152 ? 16.105 5.269 5.914 1.00 95.00 152 ILE A C 1
ATOM 1216 O O . ILE A 1 152 ? 16.064 4.170 5.363 1.00 95.00 152 ILE A O 1
ATOM 1220 N N . TYR A 1 153 ? 15.086 5.742 6.632 1.00 96.44 153 TYR A N 1
ATOM 1221 C CA . TYR A 1 153 ? 13.834 5.018 6.817 1.00 96.44 153 TYR A CA 1
ATOM 1222 C C . TYR A 1 153 ? 13.125 4.734 5.486 1.00 96.44 153 TYR A C 1
ATOM 1224 O O . TYR A 1 153 ? 12.772 3.586 5.218 1.00 96.44 153 TYR A O 1
ATOM 1232 N N . VAL A 1 154 ? 12.924 5.752 4.637 1.00 96.50 154 VAL A N 1
ATOM 1233 C CA . VAL A 1 154 ? 12.236 5.578 3.348 1.00 96.50 154 VAL A CA 1
ATOM 1234 C C . VAL A 1 154 ? 13.028 4.631 2.455 1.00 96.50 154 VAL A C 1
ATOM 1236 O O . VAL A 1 154 ? 12.422 3.798 1.783 1.00 96.50 154 VAL A O 1
ATOM 1239 N N . TRP A 1 155 ? 14.360 4.691 2.490 1.00 94.50 155 TRP A N 1
ATOM 1240 C CA . TRP A 1 155 ? 15.219 3.739 1.793 1.00 94.50 155 TRP A CA 1
ATOM 1241 C C . TRP A 1 155 ? 15.023 2.301 2.296 1.00 94.50 155 TRP A C 1
ATOM 1243 O O . TRP A 1 155 ? 14.682 1.430 1.495 1.00 94.50 155 TRP A O 1
ATOM 1253 N N . LEU A 1 156 ? 15.135 2.057 3.608 1.00 94.50 156 LEU A N 1
ATOM 1254 C CA . LEU A 1 156 ? 14.940 0.730 4.212 1.00 94.50 156 LEU A CA 1
ATOM 1255 C C . LEU A 1 156 ? 13.550 0.157 3.917 1.00 94.50 156 LEU A C 1
ATOM 1257 O O . LEU A 1 156 ? 13.422 -1.005 3.535 1.00 94.50 156 LEU A O 1
ATOM 1261 N N . HIS A 1 157 ? 12.508 0.975 4.053 1.00 95.81 157 HIS A N 1
ATOM 1262 C CA . HIS A 1 157 ? 11.141 0.528 3.821 1.00 95.81 157 HIS A CA 1
ATOM 1263 C C . HIS A 1 157 ? 10.881 0.264 2.329 1.00 95.81 157 HIS A C 1
ATOM 1265 O O . HIS A 1 157 ? 10.289 -0.749 1.974 1.00 95.81 157 HIS A O 1
ATOM 1271 N N . SER A 1 158 ? 11.409 1.088 1.421 1.00 94.75 158 SER A N 1
ATOM 1272 C CA . SER A 1 158 ? 11.295 0.827 -0.026 1.00 94.75 158 SER A CA 1
ATOM 1273 C C . SER A 1 158 ? 12.021 -0.461 -0.440 1.00 94.75 158 SER A C 1
ATOM 1275 O O . SER A 1 158 ? 11.531 -1.205 -1.294 1.00 94.75 158 SER A O 1
ATOM 1277 N N . MET A 1 159 ? 13.173 -0.750 0.179 1.00 90.31 159 MET A N 1
ATOM 1278 C CA . MET A 1 159 ? 13.895 -2.015 0.002 1.00 90.31 159 MET A CA 1
ATOM 1279 C C . MET A 1 159 ? 13.067 -3.206 0.485 1.00 90.31 159 MET A C 1
ATOM 1281 O O . MET A 1 159 ? 12.910 -4.182 -0.249 1.00 90.31 159 MET A O 1
ATOM 1285 N N . HIS A 1 160 ? 12.485 -3.096 1.680 1.00 93.06 160 HIS A N 1
ATOM 1286 C CA . HIS A 1 160 ? 11.593 -4.099 2.249 1.00 93.06 160 HIS A CA 1
ATOM 1287 C C . HIS A 1 160 ? 10.402 -4.413 1.325 1.00 93.06 160 HIS A C 1
ATOM 1289 O O . HIS A 1 160 ? 10.172 -5.570 0.979 1.00 93.06 160 HIS A O 1
ATOM 1295 N N . LEU A 1 161 ? 9.704 -3.385 0.833 1.00 94.06 161 LEU A N 1
ATOM 1296 C CA . LEU A 1 161 ? 8.559 -3.549 -0.071 1.00 94.06 161 LEU A CA 1
ATOM 1297 C C . LEU A 1 161 ? 8.968 -4.173 -1.417 1.00 94.06 161 LEU A C 1
ATOM 1299 O O . LEU A 1 161 ? 8.232 -4.973 -1.991 1.00 94.06 161 LEU A O 1
ATOM 1303 N N . SER A 1 162 ? 10.167 -3.855 -1.915 1.00 90.88 162 SER A N 1
ATOM 1304 C CA . SER A 1 162 ? 10.707 -4.470 -3.138 1.00 90.88 162 SER A CA 1
ATOM 1305 C C . SER A 1 162 ? 11.042 -5.957 -2.944 1.00 90.88 162 SER A C 1
ATOM 1307 O O . SER A 1 162 ? 10.827 -6.774 -3.845 1.00 90.88 162 SER A O 1
ATOM 1309 N N . LEU A 1 163 ? 11.558 -6.320 -1.763 1.00 89.38 163 LEU A N 1
ATOM 1310 C CA . LEU A 1 163 ? 11.762 -7.712 -1.356 1.00 89.38 163 LEU A CA 1
ATOM 1311 C C . LEU A 1 163 ? 10.418 -8.451 -1.288 1.00 89.38 163 LEU A C 1
ATOM 1313 O O . LEU A 1 163 ? 10.313 -9.538 -1.850 1.00 89.38 163 LEU A O 1
ATOM 1317 N N . ALA A 1 164 ? 9.387 -7.843 -0.694 1.00 91.69 164 ALA A N 1
ATOM 1318 C CA . ALA A 1 164 ? 8.049 -8.429 -0.616 1.00 91.69 164 ALA A CA 1
ATOM 1319 C C . ALA A 1 164 ? 7.477 -8.756 -2.009 1.00 91.69 164 ALA A C 1
ATOM 1321 O O . ALA A 1 164 ? 7.058 -9.890 -2.241 1.00 91.69 164 ALA A O 1
ATOM 1322 N N . ILE A 1 165 ? 7.552 -7.831 -2.978 1.00 91.19 165 ILE A N 1
ATOM 1323 C CA . ILE A 1 165 ? 7.136 -8.119 -4.366 1.00 91.19 165 ILE A CA 1
ATOM 1324 C C . ILE A 1 165 ? 7.919 -9.284 -4.966 1.00 91.19 165 ILE A C 1
ATOM 1326 O O . ILE A 1 165 ? 7.327 -10.140 -5.618 1.00 91.19 165 ILE A O 1
ATOM 1330 N N . THR A 1 166 ? 9.234 -9.338 -4.743 1.00 88.44 166 THR A N 1
ATOM 1331 C CA . THR A 1 166 ? 10.069 -10.424 -5.280 1.00 88.44 166 THR A CA 1
ATOM 1332 C C . THR A 1 166 ? 9.656 -11.778 -4.697 1.00 88.44 166 THR A C 1
ATOM 1334 O O . THR A 1 166 ? 9.612 -12.768 -5.421 1.00 88.44 166 THR A O 1
ATOM 1337 N N . VAL A 1 167 ? 9.292 -11.831 -3.413 1.00 89.12 167 VAL A N 1
ATOM 1338 C CA . VAL A 1 167 ? 8.754 -13.044 -2.777 1.00 89.12 167 VAL A CA 1
ATOM 1339 C C . VAL A 1 167 ? 7.450 -13.476 -3.453 1.00 89.12 167 VAL A C 1
ATOM 1341 O O . VAL A 1 167 ? 7.319 -14.640 -3.825 1.00 89.12 167 VAL A O 1
ATOM 1344 N N . PHE A 1 168 ? 6.516 -12.552 -3.695 1.00 89.75 168 PHE A N 1
ATOM 1345 C CA . PHE A 1 168 ? 5.288 -12.867 -4.434 1.00 89.75 168 PHE A CA 1
ATOM 1346 C C . PHE A 1 168 ? 5.562 -13.301 -5.884 1.00 89.75 168 PHE A C 1
ATOM 1348 O O . PHE A 1 168 ? 4.909 -14.215 -6.384 1.00 89.75 168 PHE A O 1
ATOM 1355 N N . GLU A 1 169 ? 6.562 -12.716 -6.547 1.00 89.19 169 GLU A N 1
ATOM 1356 C CA . GLU A 1 169 ? 6.993 -13.117 -7.891 1.00 89.19 169 GLU A CA 1
ATOM 1357 C C . GLU A 1 169 ? 7.525 -14.554 -7.915 1.00 89.19 169 GLU A C 1
ATOM 1359 O O . GLU A 1 169 ? 7.126 -15.345 -8.771 1.00 89.19 169 GLU A O 1
ATOM 1364 N N . VAL A 1 170 ? 8.384 -14.921 -6.956 1.00 87.06 170 VAL A N 1
ATOM 1365 C CA . VAL A 1 170 ? 8.868 -16.301 -6.795 1.00 87.06 170 VAL A CA 1
ATOM 1366 C C . VAL A 1 170 ? 7.696 -17.240 -6.525 1.00 87.06 170 VAL A C 1
ATOM 1368 O O . VAL A 1 170 ? 7.652 -18.316 -7.111 1.00 87.06 170 VAL A O 1
ATOM 1371 N N . ALA A 1 171 ? 6.727 -16.832 -5.700 1.00 87.19 171 ALA A N 1
ATOM 1372 C CA . ALA A 1 171 ? 5.592 -17.671 -5.319 1.00 87.19 171 ALA A CA 1
ATOM 1373 C C . ALA A 1 171 ? 4.695 -18.021 -6.508 1.00 87.19 171 ALA A C 1
ATOM 1375 O O . ALA A 1 171 ? 4.248 -19.158 -6.641 1.00 87.19 171 ALA A O 1
ATOM 1376 N N . LEU A 1 172 ? 4.461 -17.040 -7.381 1.00 87.94 172 LEU A N 1
ATOM 1377 C CA . LEU A 1 172 ? 3.636 -17.188 -8.579 1.00 87.94 172 LEU A CA 1
ATOM 1378 C C . LEU A 1 172 ? 4.364 -17.913 -9.720 1.00 87.94 172 LEU A C 1
ATOM 1380 O O . LEU A 1 172 ? 3.717 -18.426 -10.629 1.00 87.94 172 LEU A O 1
ATOM 1384 N N . ASN A 1 173 ? 5.698 -17.962 -9.685 1.00 83.31 173 ASN A N 1
ATOM 1385 C CA . ASN A 1 173 ? 6.522 -18.580 -10.728 1.00 83.31 173 ASN A CA 1
ATOM 1386 C C . ASN A 1 173 ? 7.153 -19.918 -10.310 1.00 83.31 173 ASN A C 1
ATOM 1388 O O . ASN A 1 173 ? 7.775 -20.595 -11.135 1.00 83.31 173 ASN A O 1
ATOM 1392 N N . SER A 1 174 ? 7.051 -20.309 -9.040 1.00 78.00 174 SER A N 1
ATOM 1393 C CA . SER A 1 174 ? 7.600 -21.568 -8.554 1.00 78.00 174 SER A CA 1
ATOM 1394 C C . SER A 1 174 ? 6.705 -22.738 -8.951 1.00 78.00 174 SER A C 1
ATOM 1396 O O . SER A 1 174 ? 5.545 -22.798 -8.557 1.00 78.00 174 SER A O 1
ATOM 1398 N N . SER A 1 175 ? 7.274 -23.725 -9.648 1.00 66.25 175 SER A N 1
ATOM 1399 C CA . SER A 1 175 ? 6.608 -25.009 -9.921 1.00 66.25 175 SER A CA 1
ATOM 1400 C C . SER A 1 175 ? 6.277 -25.790 -8.645 1.00 66.25 175 SER A C 1
ATOM 1402 O O . SER A 1 175 ? 5.372 -26.619 -8.627 1.00 66.25 175 SER A O 1
ATOM 1404 N N . LYS A 1 176 ? 7.011 -25.522 -7.560 1.00 65.50 176 LYS A N 1
ATOM 1405 C CA . LYS A 1 176 ? 6.712 -26.020 -6.220 1.00 65.50 176 LYS A CA 1
ATOM 1406 C C . LYS A 1 176 ? 5.749 -25.039 -5.557 1.00 65.50 176 LYS A C 1
ATOM 1408 O O . LYS A 1 176 ? 6.159 -23.930 -5.235 1.00 65.50 176 LYS A O 1
ATOM 1413 N N . TYR A 1 177 ? 4.528 -25.464 -5.244 1.00 74.19 177 TYR A N 1
ATOM 1414 C CA . TYR A 1 177 ? 3.536 -24.668 -4.499 1.00 74.19 177 TYR A CA 1
ATOM 1415 C C . TYR A 1 177 ? 3.957 -24.305 -3.054 1.00 74.19 177 TYR A C 1
ATOM 1417 O O . TYR A 1 177 ? 3.139 -23.828 -2.275 1.00 74.19 177 TYR A O 1
ATOM 1425 N N . ASN A 1 178 ? 5.223 -24.514 -2.674 1.00 74.06 178 ASN A N 1
ATOM 1426 C CA . ASN A 1 178 ? 5.748 -24.309 -1.326 1.00 74.06 178 ASN A CA 1
ATOM 1427 C C . ASN A 1 178 ? 5.596 -22.860 -0.855 1.00 74.06 178 ASN A C 1
ATOM 1429 O O . ASN A 1 178 ? 5.135 -22.643 0.259 1.00 74.06 178 ASN A O 1
ATOM 1433 N N . LEU A 1 179 ? 5.969 -21.871 -1.676 1.00 76.56 179 LEU A N 1
ATOM 1434 C CA . LEU A 1 179 ? 5.911 -20.468 -1.256 1.00 76.56 179 LEU A CA 1
ATOM 1435 C C . LEU A 1 179 ? 4.476 -19.929 -1.249 1.00 76.56 179 LEU A C 1
ATOM 1437 O O . LEU A 1 179 ? 4.102 -19.200 -0.335 1.00 76.56 179 LEU A O 1
ATOM 1441 N N . LEU A 1 180 ? 3.647 -20.361 -2.204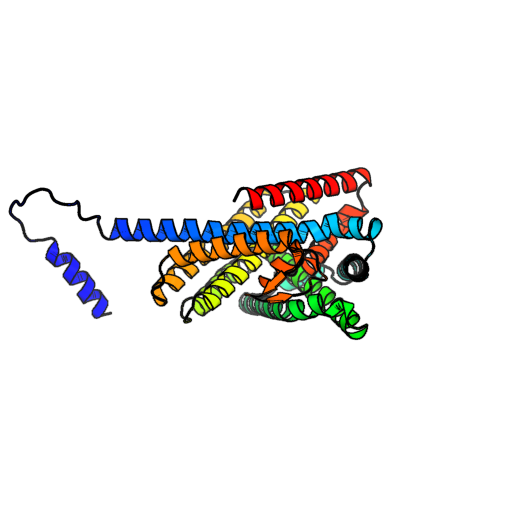 1.00 79.56 180 LEU A N 1
ATOM 1442 C CA . LEU A 1 180 ? 2.209 -20.092 -2.182 1.00 79.56 180 LEU A CA 1
ATOM 1443 C C . LEU A 1 180 ? 1.565 -20.668 -0.909 1.00 79.56 180 LEU A C 1
ATOM 1445 O O . LEU A 1 180 ? 0.841 -19.966 -0.210 1.00 79.56 180 LEU A O 1
ATOM 1449 N N . LEU A 1 181 ? 1.902 -21.910 -0.549 1.00 78.38 181 LEU A N 1
ATOM 1450 C CA . LEU A 1 181 ? 1.439 -22.548 0.683 1.00 78.38 181 LEU A CA 1
ATOM 1451 C C . LEU A 1 181 ? 1.922 -21.799 1.935 1.00 78.38 181 LEU A C 1
ATOM 1453 O O . LEU A 1 181 ? 1.162 -21.658 2.891 1.00 78.38 181 LEU A O 1
ATOM 1457 N N . VAL A 1 182 ? 3.155 -21.286 1.942 1.00 80.56 182 VAL A N 1
ATOM 1458 C CA . VAL A 1 182 ? 3.665 -20.440 3.035 1.00 80.56 182 VAL A CA 1
ATOM 1459 C C . VAL A 1 182 ? 2.821 -19.176 3.201 1.00 80.56 182 VAL A C 1
ATOM 1461 O O . VAL A 1 182 ? 2.404 -18.880 4.317 1.00 80.56 182 VAL A O 1
ATOM 1464 N N . ILE A 1 183 ? 2.505 -18.471 2.111 1.00 79.00 183 ILE A N 1
ATOM 1465 C CA . ILE A 1 183 ? 1.663 -17.264 2.155 1.00 79.00 183 ILE A CA 1
ATOM 1466 C C . ILE A 1 183 ? 0.288 -17.598 2.749 1.00 79.00 183 ILE A C 1
ATOM 1468 O O . ILE A 1 183 ? -0.171 -16.932 3.677 1.00 79.00 183 ILE A O 1
ATOM 1472 N N . MET A 1 184 ? -0.338 -18.683 2.279 1.00 79.19 184 MET A N 1
ATOM 1473 C CA . MET A 1 184 ? -1.647 -19.115 2.779 1.00 79.19 184 MET A CA 1
ATOM 1474 C C . MET A 1 184 ? -1.598 -19.511 4.262 1.00 79.19 184 MET A C 1
ATOM 1476 O O . MET A 1 184 ? -2.453 -19.106 5.045 1.00 79.19 184 MET A O 1
ATOM 1480 N N . THR A 1 185 ? -0.598 -20.294 4.672 1.00 82.75 185 THR A N 1
ATOM 1481 C CA . THR A 1 185 ? -0.462 -20.756 6.066 1.00 82.75 185 THR A CA 1
ATOM 1482 C C . THR A 1 185 ? -0.113 -19.625 7.030 1.00 82.75 185 THR A C 1
ATOM 1484 O O . THR A 1 185 ? -0.590 -19.635 8.164 1.00 82.75 185 THR A O 1
ATOM 1487 N N . SER A 1 186 ? 0.650 -18.625 6.589 1.00 81.06 186 SER A N 1
ATOM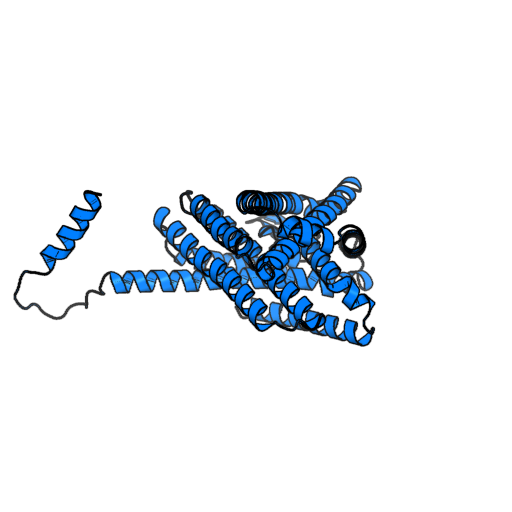 1488 C CA . SER A 1 186 ? 0.962 -17.442 7.394 1.00 81.06 186 SER A CA 1
ATOM 1489 C C . SER A 1 186 ? -0.290 -16.615 7.704 1.00 81.06 186 SER A C 1
ATOM 1491 O O . SER A 1 186 ? -0.507 -16.238 8.856 1.00 81.06 186 SER A O 1
ATOM 1493 N N . ALA A 1 187 ? -1.199 -16.463 6.739 1.00 80.00 187 ALA A N 1
ATOM 1494 C CA . ALA A 1 187 ? -2.469 -15.777 6.965 1.00 80.00 187 ALA A CA 1
ATOM 1495 C C . ALA A 1 187 ? -3.366 -16.501 8.005 1.00 80.00 187 ALA A C 1
ATOM 1497 O O . ALA A 1 187 ? -4.061 -15.864 8.798 1.00 80.00 187 ALA A O 1
ATOM 1498 N N . PHE A 1 188 ? -3.280 -17.835 8.117 1.00 79.44 188 PHE A N 1
ATOM 1499 C CA . PHE A 1 188 ? -3.928 -18.578 9.212 1.00 79.44 188 PHE A CA 1
ATOM 1500 C C . PHE A 1 188 ? -3.273 -18.351 10.585 1.00 79.44 188 PHE A C 1
ATOM 1502 O O . PHE A 1 188 ? -3.963 -18.377 11.611 1.00 79.44 188 PHE A O 1
ATOM 1509 N N . VAL A 1 189 ? -1.953 -18.143 10.635 1.00 80.50 189 VAL A N 1
ATOM 1510 C CA . VAL A 1 189 ? -1.245 -17.812 11.884 1.00 80.50 189 VAL A CA 1
ATOM 1511 C C . VAL A 1 189 ? -1.703 -16.453 12.404 1.00 80.50 189 VAL A C 1
ATOM 1513 O O . VAL A 1 189 ? -1.993 -16.318 13.596 1.00 80.50 189 VAL A O 1
ATOM 1516 N N . GLU A 1 190 ? -1.826 -15.470 11.517 1.00 76.25 190 GLU A N 1
ATOM 1517 C CA . GLU A 1 190 ? -2.323 -14.138 11.853 1.00 76.25 190 GLU A CA 1
ATOM 1518 C C . GLU A 1 190 ? -3.776 -14.179 12.347 1.00 76.25 190 GLU A C 1
ATOM 1520 O O . GLU A 1 190 ? -4.082 -13.648 13.421 1.00 76.25 190 GLU A O 1
ATOM 1525 N N . LEU A 1 191 ? -4.645 -14.914 11.639 1.00 82.56 191 LEU A N 1
ATOM 1526 C CA . LEU A 1 191 ? -6.026 -15.156 12.055 1.00 82.56 191 LEU A CA 1
ATOM 1527 C C . LEU A 1 191 ? -6.079 -15.673 13.495 1.00 82.56 191 LEU A C 1
ATOM 1529 O O . LEU A 1 191 ? -6.781 -15.099 14.327 1.00 82.56 191 LEU A O 1
ATOM 1533 N N . LYS A 1 192 ? -5.287 -16.701 13.828 1.00 77.25 192 LYS A N 1
ATOM 1534 C CA . LYS A 1 192 ? -5.237 -17.268 15.185 1.00 77.25 192 LYS A CA 1
ATOM 1535 C C . LYS A 1 192 ? -4.856 -16.219 16.233 1.00 77.25 192 LYS A C 1
ATOM 1537 O O . LYS A 1 192 ? -5.452 -16.191 17.305 1.00 77.25 192 LYS A O 1
ATOM 1542 N N . ILE A 1 193 ? -3.860 -15.378 15.964 1.00 81.38 193 ILE A N 1
ATOM 1543 C CA . ILE A 1 193 ? -3.372 -14.395 16.942 1.00 81.38 193 ILE A CA 1
ATOM 1544 C C . ILE A 1 193 ? -4.405 -13.286 17.179 1.00 81.38 193 ILE A C 1
ATOM 1546 O O . ILE A 1 193 ? -4.502 -12.776 18.298 1.00 81.38 193 ILE A O 1
ATOM 1550 N N . THR A 1 194 ? -5.174 -12.909 16.158 1.00 84.88 194 THR A N 1
ATOM 1551 C CA . THR A 1 194 ? -6.108 -11.779 16.233 1.00 84.88 194 THR A CA 1
ATOM 1552 C C . THR A 1 194 ? -7.461 -12.170 16.821 1.00 84.88 194 THR A C 1
ATOM 1554 O O . THR A 1 194 ? -7.980 -11.436 17.661 1.00 84.88 194 THR A O 1
ATOM 1557 N N . VAL A 1 195 ? -8.026 -13.327 16.463 1.00 88.75 195 VAL A N 1
ATOM 1558 C CA . VAL A 1 195 ? -9.411 -13.683 16.844 1.00 88.75 195 VAL A CA 1
ATOM 1559 C C . VAL A 1 195 ? -9.609 -13.910 18.343 1.00 88.75 195 VAL A C 1
ATOM 1561 O O . VAL A 1 195 ? -10.669 -13.592 18.870 1.00 88.75 195 VAL A O 1
ATOM 1564 N N . PHE A 1 196 ? -8.598 -14.419 19.051 1.00 84.50 196 PHE A N 1
ATOM 1565 C CA . PHE A 1 196 ? -8.708 -14.715 20.487 1.00 84.50 196 PHE A CA 1
ATOM 1566 C C . PHE A 1 196 ? -8.370 -13.525 21.393 1.00 84.50 196 PHE A C 1
ATOM 1568 O O . PHE A 1 196 ? -8.480 -13.630 22.615 1.00 84.50 196 PHE A O 1
ATOM 1575 N N . LYS A 1 197 ? -7.939 -12.395 20.822 1.00 88.50 197 LYS A N 1
ATOM 1576 C CA . LYS A 1 197 ? -7.686 -11.176 21.593 1.00 88.50 197 LYS A CA 1
ATOM 1577 C C . LYS A 1 197 ? -9.001 -10.483 21.937 1.00 88.50 197 LYS A C 1
ATOM 1579 O O . LYS A 1 197 ? -9.968 -10.520 21.175 1.00 88.50 197 LYS A O 1
ATOM 1584 N N . LYS A 1 198 ? -9.009 -9.813 23.091 1.00 87.25 198 LYS A N 1
ATOM 1585 C CA . LYS A 1 198 ? -10.102 -8.920 23.461 1.00 87.25 198 LYS A CA 1
ATOM 1586 C C . LYS A 1 198 ? -10.009 -7.637 22.633 1.00 87.25 198 LYS A C 1
ATOM 1588 O O . LYS A 1 198 ? -8.956 -6.999 22.613 1.00 87.25 198 LYS A O 1
ATOM 1593 N N . HIS A 1 199 ? -11.103 -7.267 21.980 1.00 87.19 199 HIS A N 1
ATOM 1594 C CA . HIS A 1 199 ? -11.204 -6.116 21.090 1.00 87.19 199 HIS A CA 1
ATOM 1595 C C . HIS A 1 199 ? -12.271 -5.149 21.590 1.00 87.19 199 HIS A C 1
ATOM 1597 O O . HIS A 1 199 ? -13.458 -5.460 21.577 1.00 87.19 199 HIS A O 1
ATOM 1603 N N . ASP A 1 200 ? -11.841 -3.948 21.967 1.00 89.69 200 ASP A N 1
ATOM 1604 C CA . ASP A 1 200 ? -12.733 -2.798 22.139 1.00 89.69 200 ASP A CA 1
ATOM 1605 C C . ASP A 1 200 ? -12.849 -2.025 20.811 1.00 89.69 200 ASP A C 1
ATOM 1607 O O . ASP A 1 200 ? -12.022 -2.211 19.916 1.00 89.69 200 ASP A O 1
ATOM 1611 N N . LYS A 1 201 ? -13.801 -1.082 20.681 1.00 86.50 201 LYS A N 1
ATOM 1612 C CA . LYS A 1 201 ? -14.016 -0.305 19.432 1.00 86.50 201 LYS A CA 1
ATOM 1613 C C . LYS A 1 201 ? -12.716 0.288 18.861 1.00 86.50 201 LYS A C 1
ATOM 1615 O O . LYS A 1 201 ? -12.472 0.202 17.662 1.00 86.50 201 LYS A O 1
ATOM 1620 N N . LYS A 1 202 ? -11.861 0.869 19.713 1.00 87.62 202 LYS A N 1
ATOM 1621 C CA . LYS A 1 202 ? -10.575 1.464 19.293 1.00 87.62 202 LYS A CA 1
ATOM 1622 C C . LYS A 1 202 ? -9.570 0.418 18.803 1.00 87.62 202 LYS A C 1
ATOM 1624 O O . LYS A 1 202 ? -8.824 0.678 17.866 1.00 87.62 202 LYS A O 1
ATOM 1629 N N . VAL A 1 203 ? -9.545 -0.756 19.432 1.00 90.81 203 VAL A N 1
ATOM 1630 C CA . VAL A 1 203 ? -8.657 -1.856 19.032 1.00 90.81 203 VAL A CA 1
ATOM 1631 C C . VAL A 1 203 ? -9.145 -2.460 17.718 1.00 90.81 203 VAL A C 1
ATOM 1633 O O . VAL A 1 203 ? -8.339 -2.645 16.813 1.00 90.81 203 VAL A O 1
ATOM 1636 N N . LEU A 1 204 ? -10.459 -2.655 17.568 1.00 91.81 204 LEU A N 1
ATOM 1637 C CA . LEU A 1 204 ? -11.075 -3.107 16.322 1.00 91.81 204 LEU A CA 1
ATOM 1638 C C . LEU A 1 204 ? -10.773 -2.151 15.161 1.00 91.81 204 LEU A C 1
ATOM 1640 O O . LEU A 1 204 ? -10.421 -2.606 14.081 1.00 91.81 204 LEU A O 1
ATOM 1644 N N . MET A 1 205 ? -10.835 -0.836 15.393 1.00 90.81 205 MET A N 1
ATOM 1645 C CA . MET A 1 205 ? -10.448 0.159 14.387 1.00 90.81 205 MET A CA 1
ATOM 1646 C C . MET A 1 205 ? -8.992 -0.014 13.936 1.00 90.81 205 MET A C 1
ATOM 1648 O O . MET A 1 205 ? -8.699 0.061 12.749 1.00 90.81 205 MET A O 1
ATOM 1652 N N . ASN A 1 206 ? -8.072 -0.290 14.865 1.00 90.69 206 ASN A N 1
ATOM 1653 C CA . ASN A 1 206 ? -6.674 -0.553 14.519 1.00 90.69 206 ASN A CA 1
ATOM 1654 C C . ASN A 1 206 ? -6.493 -1.852 13.724 1.00 90.69 206 ASN A C 1
ATOM 1656 O O . ASN A 1 206 ? -5.617 -1.890 12.865 1.00 90.69 206 ASN A O 1
ATOM 1660 N N . VAL A 1 207 ? -7.292 -2.887 14.005 1.00 92.25 207 VAL A N 1
ATOM 1661 C CA . VAL A 1 207 ? -7.304 -4.129 13.213 1.00 92.25 207 VAL A CA 1
ATOM 1662 C C . VAL A 1 207 ? -7.768 -3.825 11.789 1.00 92.25 207 VAL A C 1
ATOM 1664 O O . VAL A 1 207 ? -7.019 -4.078 10.858 1.00 92.25 207 VAL A O 1
ATOM 1667 N N . ILE A 1 208 ? -8.912 -3.150 11.628 1.00 94.25 208 ILE A N 1
ATOM 1668 C CA . ILE A 1 208 ? -9.443 -2.758 10.310 1.00 94.25 208 ILE A CA 1
ATOM 1669 C C . ILE A 1 208 ? -8.430 -1.902 9.533 1.00 94.25 208 ILE A C 1
ATOM 1671 O O . ILE A 1 208 ? -8.219 -2.119 8.346 1.00 94.25 208 ILE A O 1
ATOM 1675 N N . ASN A 1 209 ? -7.780 -0.937 10.191 1.00 93.00 209 ASN A N 1
ATOM 1676 C CA . ASN A 1 209 ? -6.766 -0.093 9.556 1.00 93.00 209 ASN A CA 1
ATOM 1677 C C . ASN A 1 209 ? -5.560 -0.900 9.059 1.00 93.00 209 ASN A C 1
ATOM 1679 O O . ASN A 1 209 ? -5.072 -0.632 7.965 1.00 93.00 209 ASN A O 1
ATOM 1683 N N . ASN A 1 210 ? -5.081 -1.866 9.848 1.00 91.38 210 ASN A N 1
ATOM 1684 C CA . ASN A 1 210 ? -4.006 -2.753 9.414 1.00 91.38 210 ASN A CA 1
ATOM 1685 C C . ASN A 1 210 ? -4.463 -3.607 8.213 1.00 91.38 210 ASN A C 1
ATOM 1687 O O . ASN A 1 210 ? -3.757 -3.643 7.211 1.00 91.38 210 ASN A O 1
ATOM 1691 N N . ASP A 1 211 ? -5.669 -4.181 8.268 1.00 93.38 211 ASP A N 1
ATOM 1692 C CA . ASP A 1 211 ? -6.225 -5.021 7.196 1.00 93.38 211 ASP A CA 1
ATOM 1693 C C . ASP A 1 211 ? -6.397 -4.233 5.882 1.00 93.38 211 ASP A C 1
ATOM 1695 O O . ASP A 1 211 ? -6.099 -4.733 4.797 1.00 93.38 211 ASP A O 1
ATOM 1699 N N . ILE A 1 212 ? -6.792 -2.953 5.962 1.00 95.38 212 ILE A N 1
ATOM 1700 C CA . ILE A 1 212 ? -6.819 -2.035 4.809 1.00 95.38 212 ILE A CA 1
ATOM 1701 C C . ILE A 1 212 ? -5.431 -1.912 4.172 1.00 95.38 212 ILE A C 1
ATOM 1703 O O . ILE A 1 212 ? -5.313 -1.953 2.944 1.00 95.38 212 ILE A O 1
ATOM 1707 N N . VAL A 1 213 ? -4.387 -1.713 4.984 1.00 94.19 213 VAL A N 1
ATOM 1708 C CA . VAL A 1 213 ? -3.019 -1.516 4.486 1.00 94.19 213 VAL A CA 1
ATOM 1709 C C . VAL A 1 213 ? -2.464 -2.796 3.877 1.00 94.19 213 VAL A C 1
ATOM 1711 O O . VAL A 1 213 ? -1.955 -2.745 2.757 1.00 94.19 213 VAL A O 1
ATOM 1714 N N . GLU A 1 214 ? -2.622 -3.929 4.555 1.00 92.06 214 GLU A N 1
ATOM 1715 C CA . GLU A 1 214 ? -2.161 -5.235 4.079 1.00 92.06 214 GLU A CA 1
ATOM 1716 C C . GLU A 1 214 ? -2.850 -5.607 2.758 1.00 92.06 214 GLU A C 1
ATOM 1718 O O . GLU A 1 214 ? -2.187 -5.928 1.765 1.00 92.06 214 GLU A O 1
ATOM 1723 N N . ARG A 1 215 ? -4.180 -5.452 2.682 1.00 93.12 215 ARG A N 1
ATOM 1724 C CA . ARG A 1 215 ? -4.951 -5.712 1.456 1.00 93.12 215 ARG A CA 1
ATOM 1725 C C . ARG A 1 215 ? -4.538 -4.791 0.312 1.00 93.12 215 ARG A C 1
ATOM 1727 O O . ARG A 1 215 ? -4.425 -5.247 -0.828 1.00 93.12 215 ARG A O 1
ATOM 1734 N N . LEU A 1 216 ? -4.271 -3.514 0.590 1.00 94.81 216 LEU A N 1
ATOM 1735 C CA . LEU A 1 216 ? -3.762 -2.586 -0.418 1.00 94.81 216 LEU A CA 1
ATOM 1736 C C . LEU A 1 216 ? -2.355 -2.964 -0.896 1.00 94.81 216 LEU A C 1
ATOM 1738 O O . LEU A 1 216 ? -2.096 -2.919 -2.097 1.00 94.81 216 LEU A O 1
ATOM 1742 N N . GLN A 1 217 ? -1.441 -3.315 0.010 1.00 94.31 217 GLN A N 1
ATOM 1743 C CA . GLN A 1 217 ? -0.083 -3.725 -0.348 1.00 94.31 217 GLN A CA 1
ATOM 1744 C C . GLN A 1 217 ? -0.117 -4.951 -1.259 1.00 94.31 217 GLN A C 1
ATOM 1746 O O . GLN A 1 217 ? 0.444 -4.894 -2.353 1.00 94.31 217 GLN A O 1
ATOM 1751 N N . VAL A 1 218 ? -0.850 -6.003 -0.871 1.00 93.50 218 VAL A N 1
ATOM 1752 C CA . VAL A 1 218 ? -1.028 -7.210 -1.695 1.00 93.50 218 VAL A CA 1
ATOM 1753 C C . VAL A 1 218 ? -1.632 -6.847 -3.049 1.00 93.50 218 VAL A C 1
ATOM 1755 O O . VAL A 1 218 ? -1.110 -7.271 -4.079 1.00 93.50 218 VAL A O 1
ATOM 1758 N N . PHE A 1 219 ? -2.666 -6.001 -3.085 1.00 94.62 219 PHE A N 1
ATOM 1759 C CA . PHE A 1 219 ? -3.262 -5.543 -4.341 1.00 94.62 219 PHE A CA 1
ATOM 1760 C C . PHE A 1 219 ? -2.248 -4.823 -5.247 1.00 94.62 219 PHE A C 1
ATOM 1762 O O . PHE A 1 219 ? -2.165 -5.122 -6.439 1.00 94.62 219 PHE A O 1
ATOM 1769 N N . ILE A 1 220 ? -1.424 -3.926 -4.694 1.00 95.31 220 ILE A N 1
ATOM 1770 C CA . ILE A 1 220 ? -0.373 -3.225 -5.447 1.00 95.31 220 ILE A CA 1
ATOM 1771 C C . ILE A 1 220 ? 0.698 -4.203 -5.939 1.00 95.31 220 ILE A C 1
ATOM 1773 O O . ILE A 1 220 ? 1.154 -4.072 -7.076 1.00 95.31 220 ILE A O 1
ATOM 1777 N N . TYR A 1 221 ? 1.101 -5.182 -5.126 1.00 95.00 221 TYR A N 1
ATOM 1778 C CA . TYR A 1 221 ? 2.082 -6.193 -5.524 1.00 95.00 221 TYR A CA 1
ATOM 1779 C C . TYR A 1 221 ? 1.564 -7.009 -6.708 1.00 95.00 221 TYR A C 1
ATOM 1781 O O . TYR A 1 221 ? 2.248 -7.113 -7.726 1.00 95.00 221 TYR A O 1
ATOM 1789 N N . MET A 1 222 ? 0.327 -7.503 -6.621 1.00 94.94 222 MET A N 1
ATOM 1790 C CA . MET A 1 222 ? -0.315 -8.255 -7.701 1.00 94.94 222 MET A CA 1
ATOM 1791 C C . MET A 1 222 ? -0.454 -7.418 -8.978 1.00 94.94 222 MET A C 1
ATOM 1793 O O . MET A 1 222 ? -0.097 -7.887 -10.059 1.00 94.94 222 MET A O 1
ATOM 1797 N N . LEU A 1 223 ? -0.900 -6.160 -8.866 1.00 94.69 223 LEU A N 1
ATOM 1798 C CA . LEU A 1 223 ? -1.021 -5.253 -10.011 1.00 94.69 223 LEU A CA 1
ATOM 1799 C C . LEU A 1 223 ? 0.341 -4.970 -10.660 1.00 94.69 223 LEU A C 1
ATOM 1801 O O . LEU A 1 223 ? 0.454 -4.959 -11.885 1.00 94.69 223 LEU A O 1
ATOM 1805 N N . THR A 1 224 ? 1.384 -4.789 -9.847 1.00 94.31 224 THR A N 1
ATOM 1806 C CA . THR A 1 224 ? 2.755 -4.561 -10.323 1.00 94.31 224 THR A CA 1
ATOM 1807 C C . THR A 1 224 ? 3.281 -5.776 -11.084 1.00 94.31 224 THR A C 1
ATOM 1809 O O . THR A 1 224 ? 3.840 -5.624 -12.169 1.00 94.31 224 THR A O 1
ATOM 1812 N N . LEU A 1 225 ? 3.068 -6.988 -10.563 1.00 93.88 225 LEU A N 1
ATOM 1813 C CA . LEU A 1 225 ? 3.490 -8.231 -11.214 1.00 93.88 225 LEU A CA 1
ATOM 1814 C C . LEU A 1 225 ? 2.726 -8.499 -12.513 1.00 93.88 225 LEU A C 1
ATOM 1816 O O . LEU A 1 225 ? 3.340 -8.889 -13.507 1.00 93.88 225 LEU A O 1
ATOM 1820 N N . LEU A 1 226 ? 1.418 -8.234 -12.537 1.00 94.69 226 LEU A N 1
ATOM 1821 C CA . LEU A 1 226 ? 0.612 -8.342 -13.751 1.00 94.69 226 LEU A CA 1
ATOM 1822 C C . LEU A 1 226 ? 1.085 -7.349 -14.820 1.00 94.69 226 LEU A C 1
ATOM 1824 O O . LEU A 1 226 ? 1.317 -7.738 -15.964 1.00 94.69 226 LEU A O 1
ATOM 1828 N N . ALA A 1 227 ? 1.299 -6.086 -14.447 1.00 93.50 227 ALA A N 1
ATOM 1829 C CA . ALA A 1 227 ? 1.811 -5.070 -15.359 1.00 93.50 227 ALA A CA 1
ATOM 1830 C C . ALA A 1 227 ? 3.209 -5.429 -15.890 1.00 93.50 227 ALA A C 1
ATOM 1832 O O . ALA A 1 227 ? 3.431 -5.356 -17.098 1.00 93.50 227 ALA A O 1
ATOM 1833 N N . LYS A 1 228 ? 4.127 -5.903 -15.032 1.00 91.62 228 LYS A N 1
ATOM 1834 C CA . LYS A 1 228 ? 5.440 -6.426 -15.458 1.00 91.62 228 LYS A CA 1
ATOM 1835 C C . LYS A 1 228 ? 5.297 -7.577 -16.456 1.00 91.62 228 LYS A C 1
ATOM 1837 O O . LYS A 1 228 ? 6.012 -7.605 -17.453 1.00 91.62 228 LYS A O 1
ATOM 1842 N N . ALA A 1 229 ? 4.379 -8.514 -16.220 1.00 92.12 229 ALA A N 1
ATOM 1843 C CA . ALA A 1 229 ? 4.158 -9.649 -17.115 1.00 92.12 229 ALA A CA 1
ATOM 1844 C C . ALA A 1 229 ? 3.625 -9.223 -18.492 1.00 92.12 229 ALA A C 1
ATOM 1846 O O . ALA A 1 229 ? 4.074 -9.762 -19.505 1.00 92.12 229 ALA A O 1
ATOM 1847 N N . ILE A 1 230 ? 2.719 -8.239 -18.532 1.00 91.62 230 ILE A N 1
ATOM 1848 C CA . ILE A 1 230 ? 2.190 -7.661 -19.776 1.00 91.62 230 ILE A CA 1
ATOM 1849 C C . ILE A 1 230 ? 3.298 -6.920 -20.534 1.00 91.62 230 ILE A C 1
ATOM 1851 O O . ILE A 1 230 ? 3.493 -7.161 -21.725 1.00 91.62 230 ILE A O 1
ATOM 1855 N N . ILE A 1 231 ? 4.058 -6.061 -19.845 1.00 90.12 231 ILE A N 1
ATOM 1856 C CA . ILE A 1 231 ? 5.167 -5.292 -20.433 1.00 90.12 231 ILE A CA 1
ATOM 1857 C C . ILE A 1 231 ? 6.226 -6.231 -21.023 1.00 90.12 231 ILE A C 1
ATOM 1859 O O . ILE A 1 231 ? 6.647 -6.048 -22.164 1.00 90.12 231 ILE A O 1
ATOM 1863 N N . ASN A 1 232 ? 6.594 -7.280 -20.285 1.00 89.62 232 ASN A N 1
ATOM 1864 C CA . ASN A 1 232 ? 7.601 -8.255 -20.705 1.00 89.62 232 ASN A CA 1
ATOM 1865 C C . ASN A 1 232 ? 7.053 -9.336 -21.654 1.00 89.62 232 ASN A C 1
ATOM 1867 O O . ASN A 1 232 ? 7.782 -10.268 -21.986 1.00 89.62 232 ASN A O 1
ATOM 1871 N N . ARG A 1 233 ? 5.785 -9.233 -22.086 1.00 88.81 233 ARG A N 1
ATOM 1872 C CA . ARG A 1 233 ? 5.114 -10.179 -22.997 1.00 88.81 233 ARG A CA 1
ATOM 1873 C C . ARG A 1 233 ? 5.275 -11.642 -22.571 1.00 88.81 233 ARG A C 1
ATOM 1875 O O . ARG A 1 233 ? 5.631 -12.504 -23.375 1.00 88.81 233 ARG A O 1
ATOM 1882 N N . ARG A 1 234 ? 5.026 -11.924 -21.290 1.00 89.50 234 ARG A N 1
ATOM 1883 C CA . ARG A 1 234 ? 5.045 -13.289 -20.744 1.00 89.50 234 ARG A CA 1
ATOM 1884 C C . ARG A 1 234 ? 4.104 -14.193 -21.554 1.00 89.50 234 ARG A C 1
ATOM 1886 O O . ARG A 1 234 ? 2.978 -13.802 -21.832 1.00 89.50 234 ARG A O 1
ATOM 1893 N N . SER A 1 235 ? 4.538 -15.410 -21.881 1.00 86.44 235 SER A N 1
ATOM 1894 C CA . SER A 1 235 ? 3.720 -16.372 -22.638 1.00 86.44 235 SER A CA 1
ATOM 1895 C C . SER A 1 235 ? 2.541 -16.926 -21.830 1.00 86.44 235 SER A C 1
ATOM 1897 O O . SER A 1 235 ? 1.439 -17.047 -22.346 1.00 86.44 235 SER A O 1
ATOM 1899 N N . ASN A 1 236 ? 2.758 -17.223 -20.546 1.00 87.19 236 ASN A N 1
ATOM 1900 C CA . ASN A 1 236 ? 1.771 -17.867 -19.675 1.00 87.19 236 ASN A CA 1
ATOM 1901 C C . ASN A 1 236 ? 1.147 -16.844 -18.712 1.00 87.19 236 ASN A C 1
ATOM 1903 O O . ASN A 1 236 ? 1.409 -16.879 -17.505 1.00 87.19 236 ASN A O 1
ATOM 1907 N N . ILE A 1 237 ? 0.391 -15.876 -19.237 1.00 90.25 237 ILE A N 1
ATOM 1908 C CA . ILE A 1 237 ? -0.307 -14.880 -18.401 1.00 90.25 237 ILE A CA 1
ATOM 1909 C C . ILE A 1 237 ? -1.479 -15.525 -17.652 1.00 90.25 237 ILE A C 1
ATOM 1911 O O . ILE A 1 237 ? -1.714 -15.169 -16.502 1.00 90.25 237 ILE A O 1
ATOM 1915 N N . ASP A 1 238 ? -2.149 -16.516 -18.241 1.00 90.12 238 ASP A N 1
ATOM 1916 C CA . ASP A 1 238 ? -3.310 -17.171 -17.624 1.00 90.12 238 ASP A CA 1
ATOM 1917 C C . ASP A 1 238 ? -2.952 -17.864 -16.301 1.00 90.12 238 ASP A C 1
ATOM 1919 O O . ASP A 1 238 ? -3.648 -17.712 -15.298 1.00 90.12 238 ASP A O 1
ATOM 1923 N N . GLU A 1 239 ? -1.813 -18.563 -16.257 1.00 89.00 239 GLU A N 1
ATOM 1924 C CA . GLU A 1 239 ? -1.292 -19.184 -15.031 1.00 89.00 239 GLU A CA 1
ATOM 1925 C C . GLU A 1 239 ? -0.993 -18.139 -13.947 1.00 89.00 239 GLU A C 1
ATOM 1927 O O . GLU A 1 239 ? -1.323 -18.340 -12.777 1.00 89.00 239 GLU A O 1
ATOM 1932 N N . LEU A 1 240 ? -0.410 -17.000 -14.340 1.00 90.50 240 LEU A N 1
ATOM 1933 C CA . LEU A 1 240 ? -0.127 -15.895 -13.428 1.00 90.50 240 LEU A CA 1
ATOM 1934 C C . LEU A 1 240 ? -1.422 -15.298 -12.869 1.00 90.50 240 LEU A C 1
ATOM 1936 O O . LEU A 1 240 ? -1.522 -15.098 -11.661 1.00 90.50 240 LEU A O 1
ATOM 1940 N N . VAL A 1 241 ? -2.407 -15.025 -13.729 1.00 92.50 241 VAL A N 1
ATOM 1941 C CA . VAL A 1 241 ? -3.705 -14.469 -13.326 1.00 92.50 241 VAL A CA 1
ATOM 1942 C C . VAL A 1 241 ? -4.414 -15.420 -12.367 1.00 92.50 241 VAL A C 1
ATOM 1944 O O . VAL A 1 241 ? -4.886 -14.975 -11.323 1.00 92.50 241 VAL A O 1
ATOM 1947 N N . ASN A 1 242 ? -4.414 -16.725 -12.646 1.00 91.19 242 ASN A N 1
ATOM 1948 C CA . ASN A 1 242 ? -4.971 -17.727 -11.737 1.00 91.19 242 ASN A CA 1
ATOM 1949 C C . ASN A 1 242 ? -4.273 -17.711 -10.369 1.00 91.19 242 ASN A C 1
ATOM 1951 O O . ASN A 1 242 ? -4.944 -17.705 -9.338 1.00 91.19 242 ASN A O 1
ATOM 1955 N N . GLY A 1 243 ? -2.939 -17.646 -10.342 1.00 90.56 243 GLY A N 1
ATOM 1956 C CA . GLY A 1 243 ? -2.184 -17.532 -9.094 1.00 90.56 243 GLY A CA 1
ATOM 1957 C C . GLY A 1 243 ? -2.513 -16.252 -8.316 1.00 90.56 243 GLY A C 1
ATOM 1958 O O . GLY A 1 243 ? -2.742 -16.307 -7.108 1.00 90.56 243 GLY A O 1
ATOM 1959 N N . ILE A 1 244 ? -2.605 -15.111 -9.006 1.00 92.44 244 ILE A N 1
ATOM 1960 C CA . ILE A 1 244 ? -3.002 -13.824 -8.415 1.00 92.44 244 ILE A CA 1
ATOM 1961 C C . ILE A 1 244 ? -4.403 -13.922 -7.798 1.00 92.44 244 ILE A C 1
ATOM 1963 O O . ILE A 1 244 ? -4.601 -13.489 -6.662 1.00 92.44 244 ILE A O 1
ATOM 1967 N N . LEU A 1 245 ? -5.365 -14.510 -8.517 1.00 92.69 245 LEU A N 1
ATOM 1968 C CA . LEU A 1 245 ? -6.732 -14.692 -8.030 1.00 92.69 245 LEU A CA 1
ATOM 1969 C C . LEU A 1 245 ? -6.767 -15.572 -6.779 1.00 92.69 245 LEU A C 1
ATOM 1971 O O . LEU A 1 245 ? -7.426 -15.202 -5.815 1.00 92.69 245 LEU A O 1
ATOM 1975 N N . ILE A 1 246 ? -6.015 -16.677 -6.748 1.00 90.19 246 ILE A N 1
ATOM 1976 C CA . ILE A 1 246 ? -5.925 -17.548 -5.564 1.00 90.19 246 ILE A CA 1
ATOM 1977 C C . ILE A 1 246 ? -5.396 -16.776 -4.353 1.00 90.19 246 ILE A C 1
ATOM 1979 O O . ILE A 1 246 ? -5.969 -16.882 -3.264 1.00 90.19 246 ILE A O 1
ATOM 1983 N N . ILE A 1 247 ? -4.328 -15.989 -4.530 1.00 90.56 247 ILE A N 1
ATOM 1984 C CA . ILE A 1 247 ? -3.762 -15.180 -3.445 1.00 90.56 247 ILE A CA 1
ATOM 1985 C C . ILE A 1 247 ? -4.808 -14.180 -2.951 1.00 90.56 247 ILE A C 1
ATOM 1987 O O . ILE A 1 247 ? -5.142 -14.195 -1.769 1.00 90.56 247 ILE A O 1
ATOM 1991 N N . LEU A 1 248 ? -5.384 -13.368 -3.843 1.00 91.56 248 LEU A N 1
ATOM 1992 C CA . LEU A 1 248 ? -6.385 -12.369 -3.465 1.00 91.56 248 LEU A CA 1
ATOM 1993 C C . LEU A 1 248 ? -7.595 -13.014 -2.781 1.00 91.56 248 LEU A C 1
ATOM 1995 O O . LEU A 1 248 ? -7.948 -12.612 -1.678 1.00 91.56 248 LEU A O 1
ATOM 1999 N N . SER A 1 249 ? -8.189 -14.058 -3.361 1.00 90.88 249 SER A N 1
ATOM 2000 C CA . SER A 1 249 ? -9.325 -14.756 -2.751 1.00 90.88 249 SER A CA 1
ATOM 2001 C C . SER A 1 249 ? -8.996 -15.301 -1.362 1.00 90.88 249 SER A C 1
ATOM 2003 O O . SER A 1 249 ? -9.838 -15.224 -0.471 1.00 90.88 249 SER A O 1
ATOM 2005 N N . THR A 1 250 ? -7.775 -15.796 -1.146 1.00 89.06 250 THR A N 1
ATOM 2006 C CA . THR A 1 250 ? -7.344 -16.277 0.173 1.00 89.06 250 THR A CA 1
ATOM 2007 C C . THR A 1 250 ? -7.342 -15.153 1.205 1.00 89.06 250 THR A C 1
ATOM 2009 O O . THR A 1 250 ? -7.907 -15.334 2.281 1.00 89.06 250 THR A O 1
ATOM 2012 N N . TYR A 1 251 ? -6.776 -13.988 0.877 1.00 89.25 251 TYR A N 1
ATOM 2013 C CA . TYR A 1 251 ? -6.766 -12.835 1.784 1.00 89.25 251 TYR A CA 1
ATOM 2014 C C . TYR A 1 251 ? -8.186 -12.383 2.152 1.00 89.25 251 TYR A C 1
ATOM 2016 O O . TYR A 1 251 ? -8.498 -12.237 3.330 1.00 89.25 251 TYR A O 1
ATOM 2024 N N . PHE A 1 252 ? -9.081 -12.267 1.166 1.00 91.06 252 PHE A N 1
ATOM 2025 C CA . PHE A 1 252 ? -10.468 -11.850 1.408 1.00 91.06 252 PHE A CA 1
ATOM 2026 C C . PHE A 1 252 ? -11.218 -12.841 2.305 1.00 91.06 252 PHE A C 1
ATOM 2028 O O . PHE A 1 252 ? -11.867 -12.443 3.270 1.00 91.06 252 PHE A O 1
ATOM 2035 N N . ILE A 1 253 ? -11.114 -14.142 2.010 1.00 91.62 253 ILE A N 1
ATOM 2036 C CA . ILE A 1 253 ? -11.781 -15.183 2.802 1.00 91.62 253 ILE A CA 1
ATOM 2037 C C . ILE A 1 253 ? -11.249 -15.178 4.238 1.00 91.62 253 ILE A C 1
ATOM 2039 O O . ILE A 1 253 ? -12.033 -15.287 5.182 1.00 91.62 253 ILE A O 1
ATOM 2043 N N . ILE A 1 254 ? -9.934 -15.037 4.422 1.00 91.19 254 ILE A N 1
ATOM 2044 C CA . ILE A 1 254 ? -9.319 -15.019 5.752 1.00 91.19 254 ILE A CA 1
ATOM 2045 C C . ILE A 1 254 ? -9.771 -13.799 6.549 1.00 91.19 254 ILE A C 1
ATOM 2047 O O . ILE A 1 254 ? -10.111 -13.964 7.720 1.00 91.19 254 ILE A O 1
ATOM 2051 N N . ASP A 1 255 ? -9.877 -12.621 5.934 1.00 91.62 255 ASP A N 1
ATOM 2052 C CA . ASP A 1 255 ? -10.406 -11.431 6.604 1.00 91.62 255 ASP A CA 1
ATOM 2053 C C . ASP A 1 255 ? -11.871 -11.614 7.016 1.00 91.62 255 ASP A C 1
ATOM 2055 O O . ASP A 1 255 ? -12.231 -11.328 8.161 1.00 91.62 255 ASP A O 1
ATOM 2059 N N . TRP A 1 256 ? -12.721 -12.175 6.150 1.00 94.19 256 TRP A N 1
ATOM 2060 C CA . TRP A 1 256 ? -14.121 -12.452 6.499 1.00 94.19 256 TRP A CA 1
ATOM 2061 C C . TRP A 1 256 ? -14.236 -13.396 7.697 1.00 94.19 256 TRP A C 1
ATOM 2063 O O . TRP A 1 256 ? -14.997 -13.134 8.633 1.00 94.19 256 TRP A O 1
ATOM 2073 N N . VAL A 1 257 ? -13.443 -14.471 7.705 1.00 93.19 257 VAL A N 1
ATOM 2074 C CA . VAL A 1 257 ? -13.408 -15.427 8.818 1.00 93.19 257 VAL A CA 1
ATOM 2075 C C . VAL A 1 257 ? -12.854 -14.764 10.085 1.00 93.19 257 VAL A C 1
ATOM 2077 O O . VAL A 1 257 ? -13.443 -14.908 11.159 1.00 93.19 257 VAL A O 1
ATOM 2080 N N . LYS A 1 258 ? -11.762 -13.996 9.972 1.00 93.06 258 LYS A N 1
ATOM 2081 C CA . LYS A 1 258 ? -11.135 -13.241 11.068 1.00 93.06 258 LYS A CA 1
ATOM 2082 C C . LYS A 1 258 ? -12.155 -12.318 11.732 1.00 93.06 258 LYS A C 1
ATOM 2084 O O . LYS A 1 258 ? -12.383 -12.425 12.937 1.00 93.06 258 LYS A O 1
ATOM 2089 N N . HIS A 1 259 ? -12.837 -11.477 10.962 1.00 93.69 259 HIS A N 1
ATOM 2090 C CA . HIS A 1 259 ? -13.799 -10.510 11.490 1.00 93.69 259 HIS A CA 1
ATOM 2091 C C . HIS A 1 259 ? -15.069 -11.145 12.058 1.00 93.69 259 HIS A C 1
ATOM 2093 O O . HIS A 1 259 ? -15.606 -10.637 13.048 1.00 93.69 259 HIS A O 1
ATOM 2099 N N . TYR A 1 260 ? -15.517 -12.273 11.500 1.00 93.56 260 TYR A N 1
ATOM 2100 C CA . TYR A 1 260 ? -16.614 -13.048 12.076 1.00 93.56 260 TYR A CA 1
ATOM 2101 C C . TYR A 1 260 ? -16.272 -13.533 13.488 1.00 93.56 260 TYR A C 1
ATOM 2103 O O . TYR A 1 260 ? -17.023 -13.285 14.434 1.00 93.56 260 TYR A O 1
ATOM 2111 N N . PHE A 1 261 ? -15.103 -14.153 13.665 1.00 92.50 261 PHE A N 1
ATOM 2112 C CA . PHE A 1 261 ? -14.688 -14.639 14.980 1.00 92.50 261 PHE A CA 1
ATOM 2113 C C . PHE A 1 261 ? -14.325 -13.514 15.951 1.00 92.50 261 PHE A C 1
ATOM 2115 O O . PHE A 1 261 ? -14.601 -13.641 17.144 1.00 92.50 261 PHE A O 1
ATOM 2122 N N . VAL A 1 262 ? -13.776 -12.394 15.466 1.00 93.19 262 VAL A N 1
ATOM 2123 C CA . VAL A 1 262 ? -13.542 -11.201 16.294 1.00 93.19 262 VAL A CA 1
ATOM 2124 C C . VAL A 1 262 ? -14.852 -10.686 16.889 1.00 93.19 262 VAL A C 1
ATOM 2126 O O . VAL A 1 262 ? -14.893 -10.435 18.095 1.00 93.19 262 VAL A O 1
ATOM 2129 N N . LEU A 1 263 ? -15.926 -10.571 16.096 1.00 91.56 263 LEU A N 1
ATOM 2130 C CA . LEU A 1 263 ? -17.240 -10.190 16.622 1.00 91.56 263 LEU A CA 1
ATOM 2131 C C . LEU A 1 263 ? -17.780 -11.228 17.606 1.00 91.56 263 LEU A C 1
ATOM 2133 O O . LEU A 1 263 ? -18.207 -10.864 18.702 1.00 91.56 263 LEU A O 1
ATOM 2137 N N . HIS A 1 264 ? -17.721 -12.507 17.229 1.00 90.25 264 HIS A N 1
ATOM 2138 C CA . HIS A 1 264 ? -18.276 -13.601 18.017 1.00 90.25 264 HIS A CA 1
ATOM 2139 C C . HIS A 1 264 ? -17.637 -13.692 19.409 1.00 90.25 264 HIS A C 1
ATOM 2141 O O . HIS A 1 264 ? -18.340 -13.683 20.419 1.00 90.25 264 HIS A O 1
ATOM 2147 N N . PHE A 1 265 ? -16.302 -13.710 19.492 1.00 90.62 265 PHE A N 1
ATOM 2148 C CA . PHE A 1 265 ? -15.597 -13.838 20.771 1.00 90.62 265 PHE A CA 1
ATOM 2149 C C . PHE A 1 265 ? -15.654 -12.577 21.638 1.00 90.62 265 PHE A C 1
ATOM 2151 O O . PHE A 1 265 ? -15.490 -12.672 22.853 1.00 90.62 265 PHE A O 1
ATOM 2158 N N . ASN A 1 266 ? -15.929 -11.411 21.048 1.00 90.44 266 ASN A N 1
ATOM 2159 C CA . ASN A 1 266 ? -16.064 -10.150 21.781 1.00 90.44 266 ASN A CA 1
ATOM 2160 C C . ASN A 1 266 ? -17.520 -9.719 21.994 1.00 90.44 266 ASN A C 1
ATOM 2162 O O . ASN A 1 266 ? -17.755 -8.647 22.546 1.00 90.44 266 ASN A O 1
ATOM 2166 N N . SER A 1 267 ? -18.494 -10.545 21.589 1.00 90.75 267 SER A N 1
ATOM 2167 C CA . SER A 1 267 ? -19.931 -10.249 21.703 1.00 90.75 267 SER A CA 1
ATOM 2168 C C . SER A 1 267 ? -20.314 -8.887 21.103 1.00 90.75 267 SER A C 1
ATOM 2170 O O . SER A 1 267 ? -21.139 -8.153 21.649 1.00 90.75 267 SER A O 1
ATOM 2172 N N . MET A 1 268 ? -19.684 -8.530 19.982 1.00 89.94 268 MET A N 1
ATOM 2173 C CA . MET A 1 268 ? -19.944 -7.284 19.265 1.00 89.94 268 MET A CA 1
ATOM 2174 C C . MET A 1 268 ? -20.934 -7.517 18.125 1.00 89.94 268 MET A C 1
ATOM 2176 O O . MET A 1 268 ? -20.884 -8.536 17.443 1.00 89.94 268 MET A O 1
ATOM 2180 N N . GLN A 1 269 ? -21.806 -6.540 17.881 1.00 90.19 269 GLN A N 1
ATOM 2181 C CA . GLN A 1 269 ? -22.733 -6.581 16.752 1.00 90.19 269 GLN A CA 1
ATOM 2182 C C . GLN A 1 269 ? -22.082 -6.035 15.468 1.00 90.19 269 GLN A C 1
ATOM 2184 O O . GLN A 1 269 ? -21.257 -5.118 15.548 1.00 90.19 269 GLN A O 1
ATOM 2189 N N . PRO A 1 270 ? -22.518 -6.484 14.274 1.00 91.50 270 PRO A N 1
ATOM 2190 C CA . PRO A 1 270 ? -22.045 -5.943 12.994 1.00 91.50 270 PRO A CA 1
ATOM 2191 C C . PRO A 1 270 ? -22.211 -4.422 12.834 1.00 91.50 270 PRO A C 1
ATOM 2193 O O . PRO A 1 270 ? -21.456 -3.795 12.096 1.00 91.50 270 PRO A O 1
ATOM 2196 N N . SER A 1 271 ? -23.135 -3.796 13.573 1.00 90.69 271 SER A N 1
ATOM 2197 C CA . SER A 1 271 ? -23.358 -2.340 13.578 1.00 90.69 271 SER A CA 1
ATOM 2198 C C . SER A 1 271 ? -22.132 -1.512 13.994 1.00 90.69 271 SER A C 1
ATOM 2200 O O . SER A 1 271 ? -22.070 -0.316 13.707 1.00 90.69 271 SER A O 1
ATOM 2202 N N . VAL A 1 272 ? -21.127 -2.120 14.634 1.00 93.06 272 VAL A N 1
ATOM 2203 C CA . VAL A 1 272 ? -19.859 -1.445 14.944 1.00 93.06 272 VAL A CA 1
ATOM 2204 C C . VAL A 1 272 ? -19.101 -1.061 13.667 1.00 93.06 272 VAL A C 1
ATOM 2206 O O . VAL A 1 272 ? -18.518 0.022 13.633 1.00 93.06 272 VAL A O 1
ATOM 2209 N N . TYR A 1 273 ? -19.163 -1.874 12.606 1.00 94.62 273 TYR A N 1
ATOM 2210 C CA . TYR A 1 273 ? -18.532 -1.553 11.318 1.00 94.62 273 TYR A CA 1
ATOM 2211 C C . TYR A 1 273 ? -19.198 -0.351 10.645 1.00 94.62 273 TYR A C 1
ATOM 2213 O O . TYR A 1 273 ? -18.505 0.519 10.134 1.00 94.62 273 TYR A O 1
ATOM 2221 N N . GLN A 1 274 ? -20.525 -0.222 10.741 1.00 93.62 274 GLN A N 1
ATOM 2222 C CA . GLN A 1 274 ? -21.233 0.960 10.237 1.00 93.62 274 GLN A CA 1
ATOM 2223 C C . GLN A 1 274 ? -20.714 2.252 10.892 1.00 93.62 274 GLN A C 1
ATOM 2225 O O . GLN A 1 274 ? -20.414 3.219 10.199 1.00 93.62 274 GLN A O 1
ATOM 2230 N N . LYS A 1 275 ? -20.509 2.238 12.217 1.00 92.25 275 LYS A N 1
ATOM 2231 C CA . LYS A 1 275 ? -19.922 3.381 12.938 1.00 92.25 275 LYS A CA 1
ATOM 2232 C C . LYS A 1 275 ? -18.483 3.660 12.507 1.00 92.25 275 LYS A C 1
ATOM 2234 O O . LYS A 1 275 ? -18.100 4.812 12.390 1.00 92.25 275 LYS A O 1
ATOM 2239 N N . VAL A 1 276 ? -17.682 2.616 12.284 1.00 92.38 276 VAL A N 1
ATOM 2240 C CA . VAL A 1 276 ? -16.308 2.762 11.776 1.00 92.38 276 VAL A CA 1
ATOM 2241 C C . VAL A 1 276 ? -16.300 3.409 10.390 1.00 92.38 276 VAL A C 1
ATOM 2243 O O . VAL A 1 276 ? -15.500 4.304 10.136 1.00 92.38 276 VAL A O 1
ATOM 2246 N N . TYR A 1 277 ? -17.201 2.987 9.505 1.00 93.69 277 TYR A N 1
ATOM 2247 C CA . TYR A 1 277 ? -17.359 3.571 8.178 1.00 93.69 277 TYR A CA 1
ATOM 2248 C C . TYR A 1 277 ? -17.741 5.060 8.241 1.00 93.69 277 TYR A C 1
ATOM 2250 O O . TYR A 1 277 ? -17.122 5.883 7.566 1.00 93.69 277 TYR A O 1
ATOM 2258 N N . GLU A 1 278 ? -18.705 5.416 9.093 1.00 92.50 278 GLU A N 1
ATOM 2259 C CA . GLU A 1 278 ? -19.096 6.810 9.341 1.00 92.50 278 GLU A CA 1
ATOM 2260 C C . GLU A 1 278 ? -17.922 7.630 9.896 1.00 92.50 278 GLU A C 1
ATOM 2262 O O . GLU A 1 278 ? -17.609 8.688 9.352 1.00 92.50 278 GLU A O 1
ATOM 2267 N N . ASP A 1 279 ? -17.188 7.098 10.881 1.00 90.38 279 ASP A N 1
ATOM 2268 C CA . ASP A 1 279 ? -15.991 7.738 11.440 1.00 90.38 279 ASP A CA 1
ATOM 2269 C C . ASP A 1 279 ? -14.925 7.991 10.342 1.00 90.38 279 ASP A C 1
ATOM 2271 O O . ASP A 1 279 ? -14.286 9.045 10.316 1.00 90.38 279 ASP A O 1
ATOM 2275 N N . MET A 1 280 ? -14.728 7.059 9.398 1.00 90.88 280 MET A N 1
ATOM 2276 C CA . MET A 1 280 ? -13.796 7.231 8.268 1.00 90.88 280 MET A CA 1
ATOM 2277 C C . MET A 1 280 ? -14.238 8.332 7.295 1.00 90.88 280 MET A C 1
ATOM 2279 O O . MET A 1 280 ? -13.395 9.094 6.809 1.00 90.88 280 MET A O 1
ATOM 2283 N N . LYS A 1 281 ? -15.541 8.432 7.013 1.00 90.50 281 LYS A N 1
ATOM 2284 C CA . LYS A 1 281 ? -16.118 9.458 6.131 1.00 90.50 281 LYS A CA 1
ATOM 2285 C C . LYS A 1 281 ? -16.058 10.847 6.765 1.00 90.50 281 LYS A C 1
ATOM 2287 O O . LYS A 1 281 ? -15.641 11.812 6.119 1.00 90.50 281 LYS A O 1
ATOM 2292 N N . ASP A 1 282 ? -16.384 10.938 8.047 1.00 88.50 282 ASP A N 1
ATOM 2293 C CA . ASP A 1 282 ? -16.281 12.171 8.821 1.00 88.50 282 ASP A CA 1
ATOM 2294 C C . ASP A 1 282 ? -14.831 12.649 8.914 1.00 88.50 282 ASP A C 1
ATOM 2296 O O . ASP A 1 282 ? -14.547 13.827 8.700 1.00 88.50 282 ASP A O 1
ATOM 2300 N N . ASN A 1 283 ? -13.883 11.743 9.164 1.00 87.31 283 ASN A N 1
ATOM 2301 C CA . ASN A 1 283 ? -12.466 12.100 9.202 1.00 87.31 283 ASN A CA 1
ATOM 2302 C C . ASN A 1 283 ? -11.963 12.603 7.845 1.00 87.31 283 ASN A C 1
ATOM 2304 O O . ASN A 1 283 ? -11.197 13.568 7.800 1.00 87.31 283 ASN A O 1
ATOM 2308 N N . TRP A 1 284 ? -12.419 12.010 6.737 1.00 87.94 284 TRP A N 1
ATOM 2309 C CA . TRP A 1 284 ? -12.119 12.518 5.399 1.00 87.94 284 TRP A CA 1
ATOM 2310 C C . TRP A 1 284 ? -12.643 13.945 5.214 1.00 87.94 284 TRP A C 1
ATOM 2312 O O . TRP A 1 284 ? -11.863 14.861 4.962 1.00 87.94 284 TRP A O 1
ATOM 2322 N N . THR A 1 285 ? -13.944 14.170 5.399 1.00 86.62 285 THR A N 1
ATOM 2323 C CA . THR A 1 285 ? -14.556 15.495 5.186 1.00 86.62 285 THR A CA 1
ATOM 2324 C C . THR A 1 285 ? -13.945 16.574 6.081 1.00 86.62 285 THR A C 1
ATOM 2326 O O . THR A 1 285 ? -13.618 17.663 5.600 1.00 86.62 285 THR A O 1
ATOM 2329 N N . LYS A 1 286 ? -13.696 16.269 7.359 1.00 84.38 286 LYS A N 1
ATOM 2330 C CA . LYS A 1 286 ? -13.027 17.184 8.294 1.00 84.38 286 LYS A CA 1
ATOM 2331 C C . LYS A 1 286 ? -11.615 17.538 7.834 1.00 84.38 286 LYS A C 1
ATOM 2333 O O . LYS A 1 286 ? -11.272 18.714 7.808 1.00 84.38 286 LYS A O 1
ATOM 2338 N N . THR A 1 287 ? -10.827 16.553 7.397 1.00 82.69 287 THR A N 1
ATOM 2339 C CA . THR A 1 287 ? -9.430 16.786 6.986 1.00 82.69 287 THR A CA 1
ATOM 2340 C C . THR A 1 287 ? -9.330 17.689 5.750 1.00 82.69 287 THR A C 1
ATOM 2342 O O . THR A 1 287 ? -8.409 18.499 5.636 1.00 82.69 287 THR A O 1
ATOM 2345 N N . TYR A 1 288 ? -10.290 17.591 4.826 1.00 81.25 288 TYR A N 1
ATOM 2346 C CA . TYR A 1 288 ? -10.314 18.413 3.611 1.00 81.25 288 TYR A CA 1
ATOM 2347 C C . TYR A 1 288 ? -10.947 19.795 3.801 1.00 81.25 288 TYR A C 1
ATOM 2349 O O . TYR A 1 288 ? -10.581 20.719 3.080 1.00 81.25 288 TYR A O 1
ATOM 2357 N N . THR A 1 289 ? -11.869 19.962 4.753 1.00 79.25 289 THR A N 1
ATOM 2358 C CA . THR A 1 289 ? -12.523 21.259 5.007 1.00 79.25 289 THR A CA 1
ATOM 2359 C C . THR A 1 289 ? -11.672 22.190 5.863 1.00 79.25 289 THR A C 1
ATOM 2361 O O . THR A 1 289 ? -11.630 23.387 5.598 1.00 79.25 289 THR A O 1
ATOM 2364 N N . THR A 1 290 ? -10.962 21.666 6.864 1.00 67.31 290 THR A N 1
ATOM 2365 C CA . THR A 1 290 ? -10.148 22.495 7.769 1.00 67.31 290 THR A CA 1
ATOM 2366 C C . THR A 1 290 ? -8.696 22.633 7.326 1.00 67.31 290 THR A C 1
ATOM 2368 O O . THR A 1 290 ? -7.955 23.428 7.898 1.00 67.31 290 THR A O 1
ATOM 2371 N N . GLY A 1 291 ? -8.257 21.834 6.346 1.00 61.78 291 GLY A N 1
ATOM 2372 C CA . GLY A 1 291 ? -6.848 21.716 5.968 1.00 61.78 291 GLY A CA 1
ATOM 2373 C C . GLY A 1 291 ? -5.963 21.098 7.061 1.00 61.78 291 GLY A C 1
ATOM 2374 O O . GLY A 1 291 ? -4.752 21.006 6.873 1.00 61.78 291 GLY A O 1
ATOM 2375 N N . GLY A 1 292 ? -6.547 20.663 8.185 1.00 56.09 292 GLY A N 1
ATOM 2376 C CA . GLY A 1 292 ? -5.883 20.101 9.359 1.00 56.09 292 GLY A CA 1
ATOM 2377 C C . GLY A 1 292 ? -6.231 18.625 9.563 1.00 56.09 292 GLY A C 1
ATOM 2378 O O . GLY A 1 292 ? -7.320 18.198 9.199 1.00 56.09 292 GLY A O 1
ATOM 2379 N N . PHE A 1 293 ? -5.340 17.836 10.165 1.00 55.84 293 PHE A N 1
ATOM 2380 C CA . PHE A 1 293 ? -5.670 16.462 10.558 1.00 55.84 293 PHE A CA 1
ATOM 2381 C C . PHE A 1 293 ? -6.222 16.431 11.994 1.00 55.84 293 PHE A C 1
ATOM 2383 O O . PHE A 1 293 ? -5.682 17.101 12.877 1.00 55.84 293 PHE A O 1
ATOM 2390 N N . PHE A 1 294 ? -7.275 15.640 12.227 1.00 54.75 294 PHE A N 1
ATOM 2391 C CA . PHE A 1 294 ? -7.925 15.483 13.533 1.00 54.75 294 PHE A CA 1
ATOM 2392 C C . PHE A 1 294 ? -7.558 14.151 14.197 1.00 54.75 294 PHE A C 1
ATOM 2394 O O . PHE A 1 294 ? -7.988 13.090 13.748 1.00 54.75 294 PHE A O 1
ATOM 2401 N N . ASP A 1 295 ? -6.792 14.196 15.292 1.00 51.94 295 ASP A N 1
ATOM 2402 C CA . ASP A 1 295 ? -6.566 13.028 16.157 1.00 51.94 295 ASP A CA 1
ATOM 2403 C C . ASP A 1 295 ? -7.577 13.056 17.310 1.00 51.94 295 ASP A C 1
ATOM 2405 O O . ASP A 1 295 ? -7.368 13.713 18.336 1.00 51.94 295 ASP A O 1
ATOM 2409 N N . GLY A 1 296 ? -8.735 12.425 17.097 1.00 59.09 296 GLY A N 1
ATOM 2410 C CA . GLY A 1 296 ? -9.892 12.607 17.974 1.00 59.09 296 GLY A CA 1
ATOM 2411 C C . GLY A 1 296 ? -10.398 14.051 17.907 1.00 59.09 296 GLY A C 1
ATOM 2412 O O . GLY A 1 296 ? -10.756 14.524 16.833 1.00 59.09 296 GLY A O 1
ATOM 2413 N N . ASP A 1 297 ? -10.388 14.760 19.037 1.00 46.66 297 ASP A N 1
ATOM 2414 C CA . ASP A 1 297 ? -10.873 16.148 19.138 1.00 46.66 297 ASP A CA 1
ATOM 2415 C C . ASP A 1 297 ? -9.772 17.212 18.939 1.00 46.66 297 ASP A C 1
ATOM 2417 O O . ASP A 1 297 ? -10.036 18.411 19.044 1.00 46.66 297 ASP A O 1
ATOM 2421 N N . LYS A 1 298 ? -8.516 16.815 18.675 1.00 53.06 298 LYS A N 1
ATOM 2422 C CA . LYS A 1 298 ? -7.387 17.755 18.544 1.00 53.06 298 LYS A CA 1
ATOM 2423 C C . LYS A 1 298 ? -7.051 18.042 17.083 1.00 53.06 298 LYS A C 1
ATOM 2425 O O . LYS A 1 298 ? -6.702 17.129 16.336 1.00 53.06 298 LYS A O 1
ATOM 2430 N N . VAL A 1 299 ? -7.077 19.326 16.714 1.00 56.16 299 VAL A N 1
ATOM 2431 C CA . VAL A 1 299 ? -6.528 19.826 15.445 1.00 56.16 299 VAL A CA 1
ATOM 2432 C C . VAL A 1 299 ? -5.005 19.806 15.540 1.00 56.16 299 VAL A C 1
ATOM 2434 O O . VAL A 1 299 ? -4.422 20.512 16.363 1.00 56.16 299 VAL A O 1
ATOM 2437 N N . VAL A 1 300 ? -4.354 18.999 14.708 1.00 58.50 300 VAL A N 1
ATOM 2438 C CA . VAL A 1 300 ? -2.898 19.025 14.542 1.00 58.50 300 VAL A CA 1
ATOM 2439 C C . VAL A 1 300 ? -2.586 19.873 13.311 1.00 58.50 300 VAL A C 1
ATOM 2441 O O . VAL A 1 300 ? -3.131 19.612 12.234 1.00 58.50 300 VAL A O 1
ATOM 2444 N N . GLU A 1 301 ? -1.720 20.884 13.461 1.00 55.06 301 GLU A N 1
ATOM 2445 C CA . GLU A 1 301 ? -1.204 21.656 12.323 1.00 55.06 301 GLU A CA 1
ATOM 2446 C C . GLU A 1 301 ? -0.639 20.699 11.274 1.00 55.06 301 GLU A C 1
ATOM 2448 O O . GLU A 1 301 ? 0.278 19.912 11.525 1.00 55.06 301 GLU A O 1
ATOM 2453 N N . ASN A 1 302 ? -1.240 20.734 10.090 1.00 62.88 302 ASN A N 1
ATOM 2454 C CA . ASN A 1 302 ? -0.998 19.733 9.075 1.00 62.88 302 ASN A CA 1
ATOM 2455 C C . ASN A 1 302 ? 0.034 20.266 8.085 1.00 62.88 302 ASN A C 1
ATOM 2457 O O . ASN A 1 302 ? -0.269 21.022 7.167 1.00 62.88 302 ASN A O 1
ATOM 2461 N N . THR A 1 303 ? 1.286 19.869 8.287 1.00 64.81 303 THR A N 1
ATOM 2462 C CA . THR A 1 303 ? 2.378 20.165 7.348 1.00 64.81 303 THR A CA 1
ATOM 2463 C C . THR A 1 303 ? 2.304 19.300 6.085 1.00 64.81 303 THR A C 1
ATOM 2465 O O . THR A 1 303 ? 2.983 19.578 5.094 1.00 64.81 303 THR A O 1
ATOM 2468 N N . LEU A 1 304 ? 1.488 18.242 6.111 1.00 75.31 304 LEU A N 1
ATOM 2469 C CA . LEU A 1 304 ? 1.308 17.280 5.031 1.00 75.31 304 LEU A CA 1
ATOM 2470 C C . LEU A 1 304 ? 0.013 17.556 4.261 1.00 75.31 304 LEU A C 1
ATOM 2472 O O . LEU A 1 304 ? -0.927 18.160 4.767 1.00 75.31 304 LEU A O 1
ATOM 2476 N N . ASP A 1 305 ? -0.044 17.058 3.027 1.00 82.50 305 ASP A N 1
ATOM 2477 C CA . ASP A 1 305 ? -1.288 17.045 2.257 1.00 82.50 305 ASP A CA 1
ATOM 2478 C C . ASP A 1 305 ? -2.402 16.295 3.019 1.00 82.50 305 ASP A C 1
ATOM 2480 O O . ASP A 1 305 ? -2.102 15.247 3.610 1.00 82.50 305 ASP A O 1
ATOM 2484 N N . PRO A 1 306 ? -3.664 16.773 2.979 1.00 82.62 306 PRO A N 1
ATOM 2485 C CA . PRO A 1 306 ? -4.819 16.118 3.598 1.00 82.62 306 PRO A CA 1
ATOM 2486 C C . PRO A 1 306 ? -4.878 14.606 3.353 1.00 82.62 306 PRO A C 1
ATOM 2488 O O . PRO A 1 306 ? -5.046 13.833 4.298 1.00 82.62 306 PRO A O 1
ATOM 2491 N N . SER A 1 307 ? -4.635 14.178 2.109 1.00 84.44 307 SER A N 1
ATOM 2492 C CA . SER A 1 307 ? -4.661 12.768 1.702 1.00 84.44 307 SER A CA 1
ATOM 2493 C C . SER A 1 307 ? -3.637 11.937 2.472 1.00 84.44 307 SER A C 1
ATOM 2495 O O . SER A 1 307 ? -3.945 10.872 2.999 1.00 84.44 307 SER A O 1
ATOM 2497 N N . CYS A 1 308 ? -2.403 12.441 2.545 1.00 86.19 308 CYS A N 1
ATOM 2498 C CA . CYS A 1 308 ? -1.298 11.748 3.196 1.00 86.19 308 CYS A CA 1
ATOM 2499 C C . CYS A 1 308 ? -1.429 11.747 4.711 1.00 86.19 308 CYS A C 1
ATOM 2501 O O . CYS A 1 308 ? -1.032 10.774 5.345 1.00 86.19 308 CYS A O 1
ATOM 2503 N N . SER A 1 309 ? -1.946 12.834 5.279 1.00 84.94 309 SER A N 1
ATOM 2504 C CA . SER A 1 309 ? -2.109 12.953 6.721 1.00 84.94 309 SER A CA 1
ATOM 2505 C C . SER A 1 309 ? -3.133 11.951 7.238 1.00 84.94 309 SER A C 1
ATOM 2507 O O . SER A 1 309 ? -2.830 11.194 8.155 1.00 84.94 309 SER A O 1
ATOM 2509 N N . LEU A 1 310 ? -4.284 11.841 6.566 1.00 87.12 310 LEU A N 1
ATOM 2510 C CA . LEU A 1 310 ? -5.308 10.860 6.914 1.00 87.12 310 LEU A CA 1
ATOM 2511 C C . LEU A 1 310 ? -4.776 9.425 6.848 1.00 87.12 310 LEU A C 1
ATOM 2513 O O . LEU A 1 310 ? -4.890 8.671 7.809 1.00 87.12 310 LEU A O 1
ATOM 2517 N N . THR A 1 311 ? -4.142 9.045 5.738 1.00 90.06 311 THR A N 1
ATOM 2518 C CA . THR A 1 311 ? -3.689 7.658 5.551 1.00 90.06 311 THR A CA 1
ATOM 2519 C C . THR A 1 311 ? -2.534 7.292 6.480 1.00 90.06 311 THR A C 1
ATOM 2521 O O . THR A 1 311 ? -2.336 6.120 6.795 1.00 90.06 311 THR A O 1
ATOM 2524 N N . LEU A 1 312 ? -1.803 8.290 6.989 1.00 87.50 312 LEU A N 1
ATOM 2525 C CA . LEU A 1 312 ? -0.792 8.071 8.016 1.00 87.50 312 LEU A CA 1
ATOM 2526 C C . LEU A 1 312 ? -1.414 7.542 9.313 1.00 87.50 312 LEU A C 1
ATOM 2528 O O . LEU A 1 312 ? -0.758 6.774 10.010 1.00 87.50 312 LEU A O 1
ATOM 2532 N N . HIS A 1 313 ? -2.672 7.875 9.620 1.00 83.44 313 HIS A N 1
ATOM 2533 C CA . HIS A 1 313 ? -3.395 7.316 10.770 1.00 83.44 313 HIS A CA 1
ATOM 2534 C C . HIS A 1 313 ? -3.778 5.851 10.575 1.00 83.44 313 HIS A C 1
ATOM 2536 O O . HIS A 1 313 ? -3.808 5.099 11.548 1.00 83.44 313 HIS A O 1
ATOM 2542 N N . TYR A 1 314 ? -3.939 5.412 9.325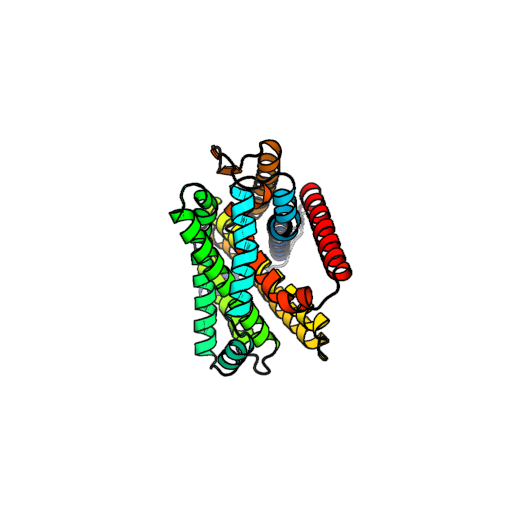 1.00 88.88 314 TYR A N 1
ATOM 2543 C CA . TYR A 1 314 ? -4.052 3.991 8.986 1.00 88.88 314 TYR A CA 1
ATOM 2544 C C . TYR A 1 314 ? -2.702 3.266 9.022 1.00 88.88 314 TYR A C 1
ATOM 2546 O O . TYR A 1 314 ? -2.662 2.061 8.834 1.00 88.88 314 TYR A O 1
ATOM 2554 N N . LYS A 1 315 ? -1.601 3.989 9.295 1.00 90.75 315 LYS A N 1
ATOM 2555 C CA . LYS A 1 315 ? -0.199 3.540 9.186 1.00 90.75 315 LYS A CA 1
ATOM 2556 C C . LYS A 1 315 ? 0.253 3.270 7.750 1.00 90.75 315 LYS A C 1
ATOM 2558 O O . LYS A 1 315 ? 1.333 2.723 7.542 1.00 90.75 315 LYS A O 1
ATOM 2563 N N . PHE A 1 316 ? -0.510 3.721 6.756 1.00 94.19 316 PHE A N 1
ATOM 2564 C CA . PHE A 1 316 ? -0.125 3.582 5.360 1.00 94.19 316 PHE A CA 1
ATOM 2565 C C . PHE A 1 316 ? 0.998 4.557 4.991 1.00 94.19 316 PHE A C 1
ATOM 2567 O O . PHE A 1 316 ? 0.854 5.782 5.084 1.00 94.19 316 PHE A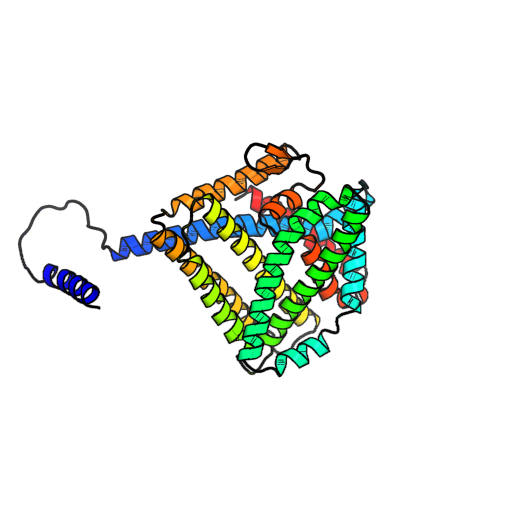 O 1
ATOM 2574 N N . MET A 1 317 ? 2.109 4.006 4.506 1.00 93.50 317 MET A N 1
ATOM 2575 C CA . MET A 1 317 ? 3.305 4.755 4.123 1.00 93.50 317 MET A CA 1
ATOM 2576 C C . MET A 1 317 ? 3.379 4.915 2.605 1.00 93.50 317 MET A C 1
ATOM 2578 O O . MET A 1 317 ? 4.123 4.219 1.918 1.00 93.50 317 MET A O 1
ATOM 2582 N N . ALA A 1 318 ? 2.622 5.881 2.076 1.00 94.31 318 ALA A N 1
ATOM 2583 C CA . ALA A 1 318 ? 2.512 6.110 0.631 1.00 94.31 318 ALA A CA 1
ATOM 2584 C C . ALA A 1 318 ? 3.857 6.411 -0.062 1.00 94.31 318 ALA A C 1
ATOM 2586 O O . ALA A 1 318 ? 4.047 6.041 -1.217 1.00 94.31 318 ALA A O 1
ATOM 2587 N N . LEU A 1 319 ? 4.795 7.078 0.625 1.00 94.62 319 LEU A N 1
ATOM 2588 C CA . LEU A 1 319 ? 6.073 7.491 0.032 1.00 94.62 319 LEU A CA 1
ATOM 2589 C C . LEU A 1 319 ? 7.002 6.293 -0.278 1.00 94.62 319 LEU A C 1
ATOM 2591 O O . LEU A 1 319 ? 7.381 6.159 -1.440 1.00 94.62 319 LEU A O 1
ATOM 2595 N N . PRO A 1 320 ? 7.317 5.384 0.671 1.00 96.06 320 PRO A N 1
ATOM 2596 C CA . PRO A 1 320 ? 8.016 4.132 0.358 1.00 96.06 320 PRO A CA 1
ATOM 2597 C C . PRO A 1 320 ? 7.332 3.279 -0.721 1.00 96.06 320 PRO A C 1
ATOM 2599 O O . PRO A 1 320 ? 8.004 2.744 -1.603 1.00 96.06 320 PRO A O 1
ATOM 2602 N N . GLN A 1 321 ? 5.996 3.194 -0.699 1.00 95.56 321 GLN A N 1
ATOM 2603 C CA . GLN A 1 321 ? 5.239 2.445 -1.707 1.00 95.56 321 GLN A CA 1
ATOM 2604 C C . GLN A 1 321 ? 5.409 3.051 -3.109 1.00 95.56 321 GLN A C 1
ATOM 2606 O O . GLN A 1 321 ? 5.620 2.323 -4.077 1.00 95.56 321 GLN A O 1
ATOM 2611 N N . ALA A 1 322 ? 5.383 4.383 -3.222 1.00 95.88 322 ALA A N 1
ATOM 2612 C CA . ALA A 1 322 ? 5.648 5.084 -4.474 1.00 95.88 322 ALA A CA 1
ATOM 2613 C C . ALA A 1 322 ? 7.079 4.842 -4.978 1.00 95.88 322 ALA A C 1
ATOM 2615 O O . ALA A 1 322 ? 7.260 4.575 -6.165 1.00 95.88 322 ALA A O 1
ATOM 2616 N N . CYS A 1 323 ? 8.082 4.865 -4.090 1.00 95.19 323 CYS A N 1
ATOM 2617 C CA . CYS A 1 323 ? 9.467 4.547 -4.451 1.00 95.19 323 CYS A CA 1
ATOM 2618 C C . CYS A 1 323 ? 9.604 3.125 -5.010 1.00 95.19 323 CYS A C 1
ATOM 2620 O O . CYS A 1 323 ? 10.283 2.908 -6.014 1.00 95.19 323 CYS A O 1
ATOM 2622 N N . MET A 1 324 ? 8.937 2.152 -4.383 1.00 94.31 324 MET A N 1
ATOM 2623 C CA . MET A 1 324 ? 8.918 0.768 -4.852 1.00 94.31 324 MET A CA 1
ATOM 2624 C C . MET A 1 324 ? 8.257 0.641 -6.241 1.00 94.31 324 MET A C 1
ATOM 2626 O O . MET A 1 324 ? 8.790 -0.063 -7.104 1.00 94.31 324 MET A O 1
ATOM 2630 N N . ILE A 1 325 ? 7.146 1.346 -6.499 1.00 94.06 325 ILE A N 1
ATOM 2631 C CA . ILE A 1 325 ? 6.472 1.335 -7.812 1.00 94.06 325 ILE A CA 1
ATOM 2632 C C . ILE A 1 325 ? 7.370 1.963 -8.881 1.00 94.06 325 ILE A C 1
ATOM 2634 O O . ILE A 1 325 ? 7.584 1.359 -9.932 1.00 94.06 325 ILE A O 1
ATOM 2638 N N . LEU A 1 326 ? 7.934 3.146 -8.610 1.00 92.56 326 LEU A N 1
ATOM 2639 C CA . LEU A 1 326 ? 8.835 3.829 -9.543 1.00 92.56 326 LEU A CA 1
ATOM 2640 C C . LEU A 1 326 ? 10.051 2.969 -9.876 1.00 92.56 326 LEU A C 1
ATOM 2642 O O . LEU A 1 326 ? 10.432 2.877 -11.040 1.00 92.56 326 LEU A O 1
ATOM 2646 N N . ARG A 1 327 ? 10.617 2.283 -8.879 1.00 89.75 327 ARG A N 1
ATOM 2647 C CA . ARG A 1 327 ? 11.663 1.288 -9.110 1.00 89.75 327 ARG A CA 1
ATOM 2648 C C . ARG A 1 327 ? 11.191 0.166 -10.032 1.00 89.75 327 ARG A C 1
ATOM 2650 O O . ARG A 1 327 ? 11.905 -0.170 -10.975 1.00 89.75 327 ARG A O 1
ATOM 2657 N N . SER A 1 328 ? 10.030 -0.425 -9.750 1.00 89.38 328 SER A N 1
ATOM 2658 C CA . SER A 1 328 ? 9.524 -1.607 -10.466 1.00 89.38 328 SER A CA 1
ATOM 2659 C C . SER A 1 328 ? 9.309 -1.350 -11.958 1.00 89.38 328 SER A C 1
ATOM 2661 O O . SER A 1 328 ? 9.393 -2.283 -12.752 1.00 89.38 328 SER A O 1
ATOM 2663 N N . PHE A 1 329 ? 9.085 -0.088 -12.335 1.00 90.75 329 PHE A N 1
ATOM 2664 C CA . PHE A 1 329 ? 8.935 0.347 -13.723 1.00 90.75 329 PHE A CA 1
ATOM 2665 C C . PHE A 1 329 ? 10.080 1.246 -14.213 1.00 90.75 329 PHE A C 1
ATOM 2667 O O . PHE A 1 329 ? 9.950 1.845 -15.274 1.00 90.75 329 PHE A O 1
ATOM 2674 N N . SER A 1 330 ? 11.200 1.346 -13.489 1.00 88.81 330 SER A N 1
ATOM 2675 C CA . SER A 1 330 ? 12.296 2.270 -13.827 1.00 88.81 330 SER A CA 1
ATOM 2676 C C . SER A 1 330 ? 12.872 2.021 -15.226 1.00 88.81 330 SER A C 1
ATOM 2678 O O . SER A 1 330 ? 12.929 2.946 -16.032 1.00 88.81 330 SER A O 1
ATOM 2680 N N . GLU A 1 331 ? 13.214 0.773 -15.556 1.00 85.19 331 GLU A N 1
ATOM 2681 C CA . GLU A 1 331 ? 13.724 0.386 -16.883 1.00 85.19 331 GLU A CA 1
ATOM 2682 C C . GLU A 1 331 ? 12.722 0.704 -18.000 1.00 85.19 331 GLU A C 1
ATOM 2684 O O . GLU A 1 331 ? 13.084 1.273 -19.030 1.00 85.19 331 GLU A O 1
ATOM 2689 N N . PHE A 1 332 ? 11.440 0.405 -17.768 1.00 87.69 332 PHE A N 1
ATOM 2690 C CA . PHE A 1 332 ? 10.363 0.702 -18.708 1.00 87.69 332 PHE A CA 1
ATOM 2691 C C . PHE A 1 332 ? 10.200 2.214 -18.914 1.00 87.69 332 PHE A C 1
ATOM 2693 O O . PHE A 1 332 ? 10.136 2.679 -20.048 1.00 87.69 332 PHE A O 1
ATOM 2700 N N . LEU A 1 333 ? 10.181 3.009 -17.844 1.00 86.81 333 LEU A N 1
ATOM 2701 C CA . LEU A 1 333 ? 10.044 4.465 -17.928 1.00 86.81 333 LEU A CA 1
ATOM 2702 C C . LEU A 1 333 ? 11.247 5.121 -18.624 1.00 86.81 333 LEU A C 1
ATOM 2704 O O . LEU A 1 333 ? 11.060 6.079 -19.368 1.00 86.81 333 LEU A O 1
ATOM 2708 N N . ILE A 1 334 ? 12.463 4.604 -18.421 1.00 87.12 334 ILE A N 1
ATOM 2709 C CA . ILE A 1 334 ? 13.683 5.126 -19.060 1.00 87.12 334 ILE A CA 1
ATOM 2710 C C . ILE A 1 334 ? 13.735 4.757 -20.548 1.00 87.12 334 ILE A C 1
ATOM 2712 O O . ILE A 1 334 ? 14.145 5.575 -21.366 1.00 87.12 334 ILE A O 1
ATOM 2716 N N . SER A 1 335 ? 13.317 3.541 -20.911 1.00 88.50 335 SER A N 1
ATOM 2717 C CA . SER A 1 335 ? 13.386 3.055 -22.294 1.00 88.50 335 SER A CA 1
ATOM 2718 C C . SER A 1 335 ? 12.297 3.629 -23.208 1.00 88.50 335 SER A C 1
ATOM 2720 O O . SER A 1 335 ? 12.435 3.562 -24.431 1.00 88.50 335 SER A O 1
ATOM 2722 N N . ASN A 1 336 ? 11.194 4.126 -22.651 1.00 88.62 336 ASN A N 1
ATOM 2723 C CA . ASN A 1 336 ? 10.045 4.581 -23.427 1.00 88.62 336 ASN A CA 1
ATOM 2724 C C . ASN A 1 336 ? 10.148 6.040 -23.877 1.00 88.62 336 ASN A C 1
ATOM 2726 O O . ASN A 1 336 ? 10.840 6.868 -23.288 1.00 88.62 336 ASN A O 1
ATOM 2730 N N . SER A 1 337 ? 9.379 6.376 -24.916 1.00 90.88 337 SER A N 1
ATOM 2731 C CA . SER A 1 337 ? 9.258 7.758 -25.378 1.00 90.88 337 SER A CA 1
ATOM 2732 C C . SER A 1 337 ? 8.619 8.662 -24.317 1.00 90.88 337 SER A C 1
ATOM 2734 O O . SER A 1 337 ? 7.755 8.243 -23.541 1.00 90.88 337 SER A O 1
ATOM 2736 N N . ALA A 1 338 ? 8.978 9.948 -24.344 1.00 88.81 338 ALA A N 1
ATOM 2737 C CA . ALA A 1 338 ? 8.381 10.954 -23.466 1.00 88.81 338 ALA A CA 1
ATOM 2738 C C . ALA A 1 338 ? 6.847 11.023 -23.600 1.00 88.81 338 ALA A C 1
ATOM 2740 O O . ALA A 1 338 ? 6.156 11.248 -22.610 1.00 88.81 338 ALA A O 1
ATOM 2741 N N . ILE A 1 339 ? 6.311 10.770 -24.802 1.00 87.62 339 ILE A N 1
ATOM 2742 C CA . ILE A 1 339 ? 4.864 10.731 -25.062 1.00 87.62 339 ILE A CA 1
ATOM 2743 C C . ILE A 1 339 ? 4.216 9.582 -24.284 1.00 87.62 339 ILE A C 1
ATOM 2745 O O . ILE A 1 339 ? 3.227 9.802 -23.591 1.00 87.62 339 ILE A O 1
ATOM 2749 N N . MET A 1 340 ? 4.792 8.377 -24.334 1.00 87.25 340 MET A N 1
ATOM 2750 C CA . MET A 1 340 ? 4.276 7.227 -23.584 1.00 87.25 340 MET A CA 1
ATOM 2751 C C . MET A 1 340 ? 4.270 7.515 -22.076 1.00 87.25 340 MET A C 1
ATOM 2753 O O . MET A 1 340 ? 3.248 7.345 -21.412 1.00 87.25 340 MET A O 1
ATOM 2757 N N . ASN A 1 341 ? 5.367 8.054 -21.542 1.00 88.50 341 ASN A N 1
ATOM 2758 C CA . ASN A 1 341 ? 5.449 8.423 -20.128 1.00 88.50 341 ASN A CA 1
ATOM 2759 C C . ASN A 1 341 ? 4.412 9.494 -19.746 1.00 88.50 341 ASN A C 1
ATOM 2761 O O . ASN A 1 341 ? 3.773 9.385 -18.698 1.00 88.50 341 ASN A O 1
ATOM 2765 N N . ALA A 1 342 ? 4.177 10.482 -20.615 1.00 87.56 342 ALA A N 1
ATOM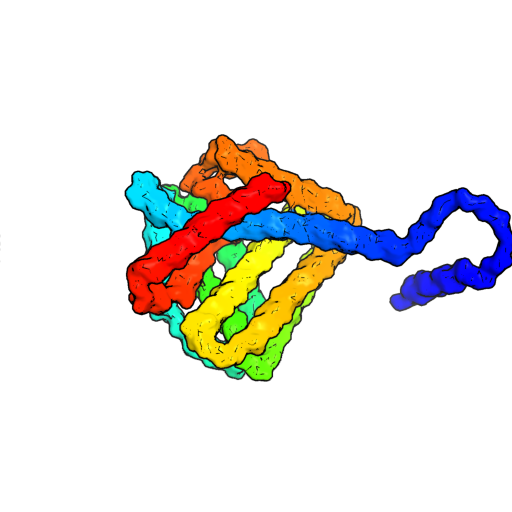 2766 C CA . ALA A 1 342 ? 3.135 11.486 -20.416 1.00 87.56 342 ALA A CA 1
ATOM 2767 C C . ALA A 1 342 ? 1.725 10.871 -20.426 1.00 87.56 342 ALA A C 1
ATOM 2769 O O . ALA A 1 342 ? 0.891 11.255 -19.608 1.00 87.56 342 ALA A O 1
ATOM 2770 N N . THR A 1 343 ? 1.454 9.882 -21.287 1.00 88.44 343 THR A N 1
ATOM 2771 C CA . THR A 1 343 ? 0.157 9.181 -21.290 1.00 88.44 343 THR A CA 1
ATOM 2772 C C . THR A 1 343 ? -0.069 8.376 -20.013 1.00 88.44 343 THR A C 1
ATOM 2774 O O . THR A 1 343 ? -1.145 8.465 -19.428 1.00 88.44 343 THR A O 1
ATOM 2777 N N . ILE A 1 344 ? 0.948 7.665 -19.515 1.00 88.88 344 ILE A N 1
ATOM 2778 C CA . ILE A 1 344 ? 0.876 6.929 -18.241 1.00 88.88 344 ILE A CA 1
ATOM 2779 C C . ILE A 1 344 ? 0.593 7.897 -17.091 1.00 88.88 344 ILE A C 1
ATOM 2781 O O . ILE A 1 344 ? -0.283 7.654 -16.260 1.00 88.88 344 ILE A O 1
ATOM 2785 N N . PHE A 1 345 ? 1.295 9.030 -17.078 1.00 89.81 345 PHE A N 1
ATOM 2786 C CA . PHE A 1 345 ? 1.087 10.078 -16.091 1.00 89.81 345 PHE A CA 1
ATOM 2787 C C . PHE A 1 345 ? -0.331 10.672 -16.155 1.00 89.81 345 PHE A C 1
ATOM 2789 O O . PHE A 1 345 ? -0.961 10.896 -15.115 1.00 89.81 345 PHE A O 1
ATOM 2796 N N . ALA A 1 346 ? -0.861 10.893 -17.362 1.00 89.50 346 ALA A N 1
ATOM 2797 C CA . ALA A 1 346 ? -2.221 11.379 -17.569 1.00 89.50 346 ALA A CA 1
ATOM 2798 C C . ALA A 1 346 ? -3.264 10.366 -17.072 1.00 89.50 346 ALA A C 1
ATOM 2800 O O . ALA A 1 346 ? -4.172 10.748 -16.336 1.00 89.50 346 ALA A O 1
ATOM 2801 N N . ILE A 1 347 ? -3.099 9.077 -17.387 1.00 91.31 347 ILE A N 1
ATOM 2802 C CA . ILE A 1 347 ? -3.976 7.998 -16.905 1.00 91.31 347 ILE A CA 1
ATOM 2803 C C . ILE A 1 347 ? -3.980 7.953 -15.373 1.00 91.31 347 ILE A C 1
ATOM 2805 O O . ILE A 1 347 ? -5.048 7.924 -14.764 1.00 91.31 347 ILE A O 1
ATOM 2809 N N . ALA A 1 348 ? -2.808 8.011 -14.736 1.00 90.94 348 ALA A N 1
ATOM 2810 C CA . ALA A 1 348 ? -2.703 8.017 -13.278 1.00 90.94 348 ALA A CA 1
ATOM 2811 C C . ALA A 1 348 ? -3.342 9.272 -12.646 1.00 90.94 348 ALA A C 1
ATOM 2813 O O . ALA A 1 348 ? -4.006 9.187 -11.611 1.00 90.94 348 ALA A O 1
ATOM 2814 N N . SER A 1 349 ? -3.222 10.429 -13.302 1.00 89.50 349 SER A N 1
ATOM 2815 C CA . SER A 1 349 ? -3.869 11.672 -12.866 1.00 89.50 349 SER A CA 1
ATOM 2816 C C . SER A 1 349 ? -5.395 11.610 -12.992 1.00 89.50 349 SER A C 1
ATOM 2818 O O . SER A 1 349 ? -6.103 12.055 -12.088 1.00 89.50 349 SER A O 1
ATOM 2820 N N . VAL A 1 350 ? -5.917 11.009 -14.067 1.00 92.19 350 VAL A N 1
ATOM 2821 C CA . VAL A 1 350 ? -7.357 10.747 -14.229 1.00 92.19 350 VAL A CA 1
ATOM 2822 C C . VAL A 1 350 ? -7.840 9.763 -13.166 1.00 92.19 350 VAL A C 1
ATOM 2824 O O . VAL A 1 350 ? -8.843 10.030 -12.505 1.00 92.19 350 VAL A O 1
ATOM 2827 N N . ALA A 1 351 ? -7.099 8.677 -12.925 1.00 91.75 351 ALA A N 1
ATOM 2828 C CA . ALA A 1 351 ? -7.410 7.719 -11.867 1.00 91.75 351 ALA A CA 1
ATOM 2829 C C . ALA A 1 351 ? -7.497 8.402 -10.495 1.00 91.75 351 ALA A C 1
ATOM 2831 O O . ALA A 1 351 ? -8.417 8.127 -9.731 1.00 91.75 351 ALA A O 1
ATOM 2832 N N . LYS A 1 352 ? -6.611 9.364 -10.205 1.00 92.81 352 LYS A N 1
ATOM 2833 C CA . LYS A 1 352 ? -6.656 10.145 -8.961 1.00 92.81 352 LYS A CA 1
ATOM 2834 C C . LYS A 1 352 ? -7.960 10.925 -8.816 1.00 92.81 352 LYS A C 1
ATOM 2836 O O . LYS A 1 352 ? -8.544 10.956 -7.735 1.00 92.81 352 LYS A O 1
ATOM 2841 N N . VAL A 1 353 ? -8.420 11.568 -9.889 1.00 90.56 353 VAL A N 1
ATOM 2842 C CA . VAL A 1 353 ? -9.694 12.304 -9.883 1.00 90.56 353 VAL A CA 1
ATOM 2843 C C . VAL A 1 353 ? -10.865 11.344 -9.687 1.00 90.56 353 VAL A C 1
ATOM 2845 O O . VAL A 1 353 ? -11.719 11.606 -8.845 1.00 90.56 353 VAL A O 1
ATOM 2848 N N . LEU A 1 354 ? -10.873 10.214 -10.398 1.00 92.00 354 LEU A N 1
ATOM 2849 C CA . LEU A 1 354 ? -11.917 9.198 -10.269 1.00 92.00 354 LEU A CA 1
ATOM 2850 C C . LEU A 1 354 ? -12.000 8.641 -8.847 1.00 92.00 354 LEU A C 1
ATOM 2852 O O . LEU A 1 354 ? -13.092 8.558 -8.298 1.00 92.00 354 LEU A O 1
ATOM 2856 N N . VAL A 1 355 ? -10.864 8.325 -8.221 1.00 92.19 355 VAL A N 1
ATOM 2857 C CA . VAL A 1 355 ? -10.829 7.839 -6.834 1.00 92.19 355 VAL A CA 1
ATOM 2858 C C . VAL A 1 355 ? -11.396 8.887 -5.877 1.00 92.19 355 VAL A C 1
ATOM 2860 O O . VAL A 1 355 ? -12.213 8.548 -5.027 1.00 92.19 355 VAL A O 1
ATOM 2863 N N . ASN A 1 356 ? -11.046 10.164 -6.045 1.00 89.31 356 ASN A N 1
ATOM 2864 C CA . ASN A 1 356 ? -11.637 11.235 -5.241 1.00 89.31 356 ASN A CA 1
ATOM 2865 C C . ASN A 1 356 ? -13.159 11.337 -5.409 1.00 89.31 356 ASN A C 1
ATOM 2867 O O . ASN A 1 356 ? -13.861 11.533 -4.420 1.00 89.31 356 ASN A O 1
ATOM 2871 N N . VAL A 1 357 ? -13.675 11.188 -6.633 1.00 88.94 357 VAL A N 1
ATOM 2872 C CA . VAL A 1 357 ? -15.124 11.163 -6.883 1.00 88.94 357 VAL A CA 1
ATOM 2873 C C . VAL A 1 357 ? -15.768 9.952 -6.206 1.00 88.94 357 VAL A C 1
ATOM 2875 O O . VAL A 1 357 ? -16.789 10.109 -5.546 1.00 88.94 357 VAL A O 1
ATOM 2878 N N . MET A 1 358 ? -15.156 8.769 -6.296 1.00 89.94 358 MET A N 1
ATOM 2879 C CA . MET A 1 358 ? -15.672 7.557 -5.649 1.00 89.94 358 MET A CA 1
ATOM 2880 C C . MET A 1 358 ? -15.755 7.709 -4.127 1.00 89.94 358 MET A C 1
ATOM 2882 O O . MET A 1 358 ? -16.779 7.365 -3.547 1.00 89.94 358 MET A O 1
ATOM 2886 N N . ILE A 1 359 ? -14.737 8.298 -3.488 1.00 89.75 359 ILE A N 1
ATOM 2887 C CA . ILE A 1 359 ? -14.742 8.564 -2.038 1.00 89.75 359 ILE A CA 1
ATOM 2888 C C . ILE A 1 359 ? -15.871 9.526 -1.637 1.00 89.75 359 ILE A C 1
ATOM 2890 O O . ILE A 1 359 ? -16.396 9.416 -0.537 1.00 89.75 359 ILE A O 1
ATOM 2894 N N . LEU A 1 360 ? -16.236 10.478 -2.502 1.00 87.81 360 LEU A N 1
ATOM 2895 C CA . LEU A 1 360 ? -17.326 11.424 -2.235 1.00 87.81 360 LEU A CA 1
ATOM 2896 C C . LEU A 1 360 ? -18.717 10.813 -2.451 1.00 87.81 360 LEU A C 1
ATOM 2898 O O . LEU A 1 360 ? -19.665 11.216 -1.781 1.00 87.81 360 LEU A O 1
ATOM 2902 N N . VAL A 1 361 ? -18.844 9.892 -3.411 1.00 87.62 361 VAL A N 1
ATOM 2903 C CA . VAL A 1 361 ? -20.110 9.215 -3.738 1.00 87.62 361 VAL A CA 1
ATOM 2904 C C . VAL A 1 361 ? -20.452 8.134 -2.713 1.00 87.62 361 VAL A C 1
ATOM 2906 O O . VAL A 1 361 ? -21.630 7.931 -2.424 1.00 87.62 361 VAL A O 1
ATOM 2909 N N . MET A 1 362 ? -19.440 7.453 -2.168 1.00 84.50 362 MET A N 1
ATOM 2910 C CA . MET A 1 362 ? -19.587 6.552 -1.022 1.00 84.50 362 MET A CA 1
ATOM 2911 C C . MET A 1 362 ? -19.954 7.361 0.222 1.00 84.50 362 MET A C 1
ATOM 2913 O O . MET A 1 362 ? -20.999 7.086 0.845 1.00 84.50 362 MET A O 1
#

Foldseek 3Di:
DVVVVVVVVVVVVVPPDDDDDDDDDDDPPPPVNVVVVQLVLLLVLLCLLLVLLLLLLLLLLLCLQFVLVVCCVVPNDPLSVLLVVLLVVLLVVLLPPDDLVVLLVVQLPDDLVVLLVVVVVLVVVQVVLLVVQLVLSVCCPVDPVSVVVNSVSLNVLLNSLLSVLSLLVSCLPHPPVSSVVSLLVVLVVVLVVQLQDADDLVNVLLVSLQLSQVLSSLVLSLVLSLVVCVVVVPPPSVSSVVSSCVSNVSSSVSVSVSSVSNCVNNVHGSCSSVVSSVVSLVQLVVCVPVVFHDPDPDTDDDPDGSSNSSSSVSSHDSSSVSSNSCSSCVVVCVPDDPVVVVVVSVVSVVVSVVSVVVSVVD

Radius of gyration: 23.99 Å; chains: 1; bounding box: 75×62×52 Å

InterPro domains:
  IPR008010 Tapt1 family [PF05346] (82-360)
  IPR008010 Tapt1 family [PTHR13317] (46-361)

Sequence (362 aa):
MEKLKSFIGKIFLDYTSPNPIRKPQAEADSPIIRLSSEIYTLITLLEKCLMMGLFQCINSLLYILCVMPIKTLISPSRVTIFRTLILFLVSFQVSYMMSVSRLYHDLKEQDFLKLNFVYNMIGVADQLLMAFGQKCMKTMTSSLENLIITVIYVWLHSMHLSLAITVFEVALNSSKYNLLLVIMTSAFVELKITVFKKHDKKVLMNVINNDIVERLQVFIYMLTLLAKAIINRRSNIDELVNGILIILSTYFIIDWVKHYFVLHFNSMQPSVYQKVYEDMKDNWTKTYTTGGFFDGDKVVENTLDPSCSLTLHYKFMALPQACMILRSFSEFLISNSAIMNATIFAIASVAKVLVNVMILVM

pLDDT: mean 84.3, std 14.03, range [30.59, 96.5]

Organism: NCBI:txid5963

Secondary structure (DSSP, 8-state):
-HHHHHHHHHHHHTTS--------------HHHHHHHHHHHHHHHHHHHHHHHHHHHHHHHHIIIIIHHHHHHHS--HHHHHHHHHHHHHHHHHHHH--HHHHHHHHHTS-HHHHHHHHHHHHHHHHHHHHHHHHHHHHTTT-HHHHHHHHHHHHHHHHHHHHHHHHHHHHHH-SSTHHHHHHHHHHHHHHHHHHTS---HHHHHHHHHHHHHHHHHHHHHHHHHHHHHHHTT-S-HHHHHHHHHHHHHHHHHHHHHHHHHHHHHHT--THHHHHHHHHHHHHHHHHHHHSSEEETTEEEP--S-HHHHHHHHTT--HHHHHHHHHHHTHHHHHHS-HHHHHHHHHHHHHHHHHHHHHHHH-